Protein AF-A0A6H9KQY9-F1 (afdb_monomer)

Secondary structure (DSSP, 8-state):
--HHHHHHHHHHHHHHHHHHHHHHHHHHHHHHHHHHHHHHHHHHHHHHHHHHHHHHHHHHHHHHHHHHHHHHHHHHHHHHHHHHHHHHTT-------HHHHHHH-TT-S-SS----HHHHHHHHSTTGGGS-HHHHHHHHHHHHIIIIIIIHHHHHHHHHHH-TTTTSGGGHHHHHHHHHHHHHHHHHHHHHHHHHHHHHHHHHHHHTT-

Foldseek 3Di:
DPPPVVVVVVVVVVVVVVVVVVVVVVVVVVVVVVVVVVVVVVVLVVVLVVLVVVVLVLLVVLLVQLVVLLVLLVQLLVLLVVVLVCVVVVNPPDQVAVVVNCVSRVCPLHNDDRDCVSVVVCVPDPSVVVPDPVLVVLSVVLVCLVVVQQVVLSVQLVCLSPPPQNNDSVCVNVSSVSNSVSSVSNSVSSVVSSVSSVVSSVVVVVVVVD

Radius of gyration: 33.19 Å; Cα contacts (8 Å, |Δi|>4): 132; chains: 1; bounding box: 86×34×104 Å

Solvent-accessible surface area (backbone atoms only — not comparable to full-atom values): 11496 Å² total; per-residue (Å²): 144,74,69,74,61,57,61,58,49,51,54,52,50,52,50,50,48,54,51,52,52,53,51,50,52,54,48,52,52,53,50,53,53,50,52,50,51,52,52,49,53,53,54,51,51,52,51,44,54,53,53,50,50,48,38,53,53,49,52,51,54,35,41,54,52,48,63,60,44,37,65,51,41,47,48,30,27,52,44,39,51,54,52,52,53,45,49,73,70,72,44,92,78,68,70,54,42,73,74,54,51,40,72,46,34,76,69,61,94,68,87,75,81,76,80,57,63,54,56,54,50,40,68,74,36,85,57,42,84,72,52,53,68,66,61,51,50,54,52,52,49,55,55,45,48,44,52,69,39,43,50,44,42,52,49,55,43,50,49,49,76,67,33,74,64,39,62,34,70,92,32,27,66,61,38,50,50,51,47,32,51,39,34,52,50,38,36,53,41,38,56,52,49,48,54,49,46,55,51,52,53,51,52,55,54,54,61,76,74,110

Nearest PDB structures (foldseek):
  3zcj-assembly3_C  TM=2.358E-01  e=6.050E-01  Helicobacter pylori 26695
  7n6g-assembly1_3X  TM=3.357E-01  e=4.716E+00  Chlamydomonas reinhardtii

Mean predicted aligned error: 8.56 Å

Structure (mmCIF, N/CA/C/O backbone):
data_AF-A0A6H9KQY9-F1
#
_entry.id   AF-A0A6H9KQY9-F1
#
loop_
_atom_site.group_PDB
_atom_site.id
_atom_site.type_symbol
_atom_site.label_atom_id
_atom_site.label_alt_id
_atom_site.label_comp_id
_atom_site.label_asym_id
_atom_site.label_entity_id
_atom_site.label_seq_id
_atom_site.pdbx_PDB_ins_code
_atom_site.Cartn_x
_atom_site.Cartn_y
_atom_site.Cartn_z
_atom_site.occupancy
_atom_site.B_iso_or_equiv
_atom_site.auth_seq_id
_atom_site.auth_comp_id
_atom_site.auth_asym_id
_atom_site.auth_atom_id
_atom_site.pdbx_PDB_model_num
ATOM 1 N N . MET A 1 1 ? 62.306 2.149 -69.557 1.00 50.84 1 MET A N 1
ATOM 2 C CA . MET A 1 1 ? 62.146 2.587 -68.149 1.00 50.84 1 MET A CA 1
ATOM 3 C C . MET A 1 1 ? 60.664 2.804 -67.780 1.00 50.84 1 MET A C 1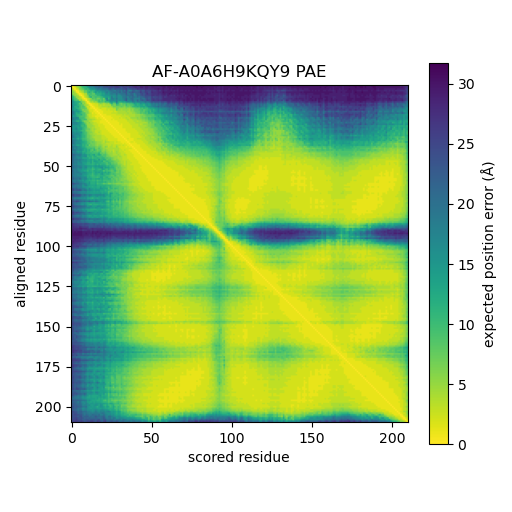
ATOM 5 O O . MET A 1 1 ? 60.364 3.705 -67.013 1.00 50.84 1 MET A O 1
ATOM 9 N N . ALA A 1 2 ? 59.735 1.979 -68.296 1.00 50.81 2 ALA A N 1
ATOM 10 C CA . ALA A 1 2 ? 58.282 2.153 -68.110 1.00 50.81 2 ALA A CA 1
ATOM 11 C C . ALA A 1 2 ? 57.596 1.010 -67.323 1.00 50.81 2 ALA A C 1
ATOM 13 O O . ALA A 1 2 ? 56.444 1.145 -66.934 1.00 50.81 2 ALA A O 1
ATOM 14 N N . ASP A 1 3 ? 58.304 -0.086 -67.025 1.00 53.66 3 ASP A N 1
ATOM 15 C CA . ASP A 1 3 ? 57.670 -1.340 -66.576 1.00 53.66 3 ASP A CA 1
ATOM 16 C C . ASP A 1 3 ? 57.613 -1.522 -65.041 1.00 53.66 3 ASP A C 1
ATOM 18 O O . ASP A 1 3 ? 56.751 -2.205 -64.497 1.00 53.66 3 ASP A O 1
ATOM 22 N N . LYS A 1 4 ? 58.481 -0.836 -64.281 1.00 53.09 4 LYS A N 1
ATOM 23 C CA . LYS A 1 4 ? 58.487 -0.928 -62.803 1.00 53.09 4 LYS A CA 1
ATOM 24 C C . LYS A 1 4 ? 57.343 -0.165 -62.124 1.00 53.09 4 LYS A C 1
ATOM 26 O O . LYS A 1 4 ? 57.014 -0.463 -60.980 1.00 53.09 4 LYS A O 1
ATOM 31 N N . ASN A 1 5 ? 56.727 0.797 -62.812 1.00 54.28 5 ASN A N 1
ATOM 32 C CA . ASN A 1 5 ? 55.653 1.610 -62.237 1.00 54.28 5 ASN A CA 1
ATOM 33 C C . ASN A 1 5 ? 54.288 0.907 -62.304 1.00 54.28 5 ASN A C 1
ATOM 35 O O . ASN A 1 5 ? 53.497 1.061 -61.380 1.00 54.28 5 ASN A O 1
ATOM 39 N N . ALA A 1 6 ? 54.027 0.086 -63.327 1.00 52.97 6 ALA A N 1
ATOM 40 C CA . ALA A 1 6 ? 52.756 -0.628 -63.476 1.00 52.97 6 ALA A CA 1
ATOM 41 C C . ALA A 1 6 ? 52.574 -1.743 -62.425 1.00 52.97 6 ALA A C 1
ATOM 43 O O . ALA A 1 6 ? 51.519 -1.832 -61.798 1.00 52.97 6 ALA A O 1
ATOM 44 N N . ALA A 1 7 ? 53.623 -2.528 -62.148 1.00 54.09 7 ALA A N 1
ATOM 45 C CA . ALA A 1 7 ? 53.592 -3.581 -61.126 1.00 54.09 7 ALA A CA 1
ATOM 46 C C . ALA A 1 7 ? 53.408 -3.031 -59.695 1.00 54.09 7 ALA A C 1
ATOM 48 O O . ALA A 1 7 ? 52.710 -3.629 -58.881 1.00 54.09 7 ALA A O 1
ATOM 49 N N . ASN A 1 8 ? 53.982 -1.859 -59.403 1.00 56.69 8 ASN A N 1
ATOM 50 C CA . ASN A 1 8 ? 53.883 -1.200 -58.095 1.00 56.69 8 ASN A CA 1
ATOM 51 C C . ASN A 1 8 ? 52.538 -0.468 -57.890 1.00 56.69 8 ASN A C 1
ATOM 53 O O . ASN A 1 8 ? 52.131 -0.189 -56.763 1.00 56.69 8 ASN A O 1
ATOM 57 N N . LEU A 1 9 ? 51.844 -0.132 -58.984 1.00 55.72 9 LEU A N 1
ATOM 58 C CA . LEU A 1 9 ? 50.488 0.422 -58.959 1.00 55.72 9 LEU A CA 1
ATOM 59 C C . LEU A 1 9 ? 49.431 -0.672 -58.747 1.00 55.72 9 LEU A C 1
ATOM 61 O O . LEU A 1 9 ? 48.461 -0.434 -58.029 1.00 55.72 9 LEU A O 1
ATOM 65 N N . LEU A 1 10 ? 49.635 -1.867 -59.316 1.00 58.06 10 LEU A N 1
ATOM 66 C CA . LEU A 1 10 ? 48.753 -3.026 -59.123 1.00 58.06 10 LEU A CA 1
ATOM 67 C C . LEU A 1 10 ? 48.727 -3.477 -57.652 1.00 58.06 10 LEU A C 1
ATOM 69 O O . LEU A 1 10 ? 47.655 -3.557 -57.059 1.00 58.06 10 LEU A O 1
ATOM 73 N N . THR A 1 11 ? 49.892 -3.622 -57.012 1.00 69.62 11 THR A N 1
ATOM 74 C CA . THR A 1 11 ? 49.994 -4.031 -55.596 1.00 69.62 11 THR A CA 1
ATOM 75 C C . THR A 1 11 ? 49.394 -3.017 -54.622 1.00 69.62 11 THR A C 1
ATOM 77 O O . THR A 1 11 ? 48.737 -3.402 -53.656 1.00 69.62 11 THR A O 1
ATOM 80 N N . LYS A 1 12 ? 49.563 -1.711 -54.874 1.00 72.62 12 LYS A N 1
ATOM 81 C CA . LYS A 1 12 ? 48.939 -0.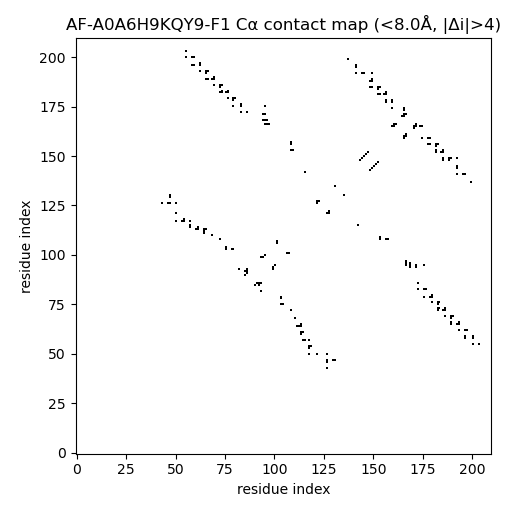655 -54.059 1.00 72.62 12 LYS A CA 1
ATOM 82 C C . LYS A 1 12 ? 47.420 -0.650 -54.181 1.00 72.62 12 LYS A C 1
ATOM 84 O O . LYS A 1 12 ? 46.740 -0.422 -53.183 1.00 72.62 12 LYS A O 1
ATOM 89 N N . ARG A 1 13 ? 46.886 -0.889 -55.382 1.00 78.62 13 ARG A N 1
ATOM 90 C CA . ARG A 1 13 ? 45.437 -0.929 -55.615 1.00 78.62 13 ARG A CA 1
ATOM 91 C C . ARG A 1 13 ? 44.802 -2.149 -54.954 1.00 78.62 13 ARG A C 1
ATOM 93 O O . ARG A 1 13 ? 43.748 -2.008 -54.341 1.00 78.62 13 ARG A O 1
ATOM 100 N N . ASP A 1 14 ? 45.466 -3.300 -55.018 1.00 81.19 14 ASP A N 1
ATOM 101 C CA . ASP A 1 14 ? 44.997 -4.533 -54.381 1.00 81.19 14 ASP A CA 1
ATOM 102 C C . ASP A 1 14 ? 45.085 -4.450 -52.850 1.00 81.19 14 ASP A C 1
ATOM 104 O O . ASP A 1 14 ? 44.134 -4.809 -52.161 1.00 81.19 14 ASP A O 1
ATOM 108 N N . PHE A 1 15 ? 46.158 -3.869 -52.302 1.00 84.88 15 PHE A N 1
ATOM 109 C CA . PHE A 1 15 ? 46.269 -3.607 -50.863 1.00 84.88 15 PHE A CA 1
ATOM 110 C C . PHE A 1 15 ? 45.215 -2.604 -50.362 1.00 84.88 15 PHE A C 1
ATOM 112 O O . PHE A 1 15 ? 44.582 -2.825 -49.327 1.00 84.88 15 PHE A O 1
ATOM 119 N N . LEU A 1 16 ? 44.985 -1.512 -51.104 1.00 87.25 16 LEU A N 1
ATOM 120 C CA . LEU A 1 16 ? 43.947 -0.530 -50.781 1.00 87.25 16 LEU A CA 1
ATOM 121 C C . LEU A 1 16 ? 42.553 -1.167 -50.815 1.00 87.25 16 LEU A C 1
ATOM 123 O O . LEU A 1 16 ? 41.755 -0.934 -49.910 1.00 87.25 16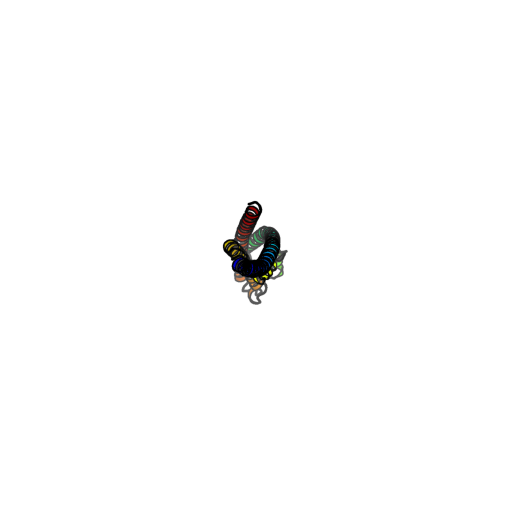 LEU A O 1
ATOM 127 N N . LYS A 1 17 ? 42.281 -2.004 -51.821 1.00 87.25 17 LYS A N 1
ATOM 128 C CA . LYS A 1 17 ? 41.029 -2.755 -51.934 1.00 87.25 17 LYS A CA 1
ATOM 129 C C . LYS A 1 17 ? 40.825 -3.676 -50.728 1.00 87.25 17 LYS A C 1
ATOM 131 O O . LYS A 1 17 ? 39.784 -3.587 -50.088 1.00 87.25 17 LYS A O 1
ATOM 136 N N . LEU A 1 18 ? 41.832 -4.473 -50.366 1.00 86.06 18 LEU A N 1
ATOM 137 C CA . LEU A 1 18 ? 41.779 -5.367 -49.201 1.00 86.06 18 LEU A CA 1
ATOM 138 C C . LEU A 1 18 ? 41.582 -4.605 -47.881 1.00 86.06 18 LEU A C 1
ATOM 140 O O . LEU A 1 18 ? 40.846 -5.056 -47.002 1.00 86.06 18 LEU A O 1
ATOM 144 N N . THR A 1 19 ? 42.200 -3.429 -47.744 1.00 91.19 19 THR A N 1
ATOM 145 C CA . THR A 1 19 ? 42.042 -2.570 -46.560 1.00 91.19 19 THR A CA 1
ATOM 146 C C . THR A 1 19 ? 40.621 -2.014 -46.470 1.00 91.19 19 THR A C 1
ATOM 148 O O . THR A 1 19 ? 40.001 -2.085 -45.412 1.00 91.19 19 THR A O 1
ATOM 151 N N . ILE A 1 20 ? 40.077 -1.506 -47.581 1.00 93.62 20 ILE A N 1
ATOM 152 C CA . ILE A 1 20 ? 38.701 -0.998 -47.644 1.00 93.62 20 ILE A CA 1
ATOM 153 C C . ILE A 1 20 ? 37.698 -2.124 -47.375 1.00 93.62 20 ILE A C 1
ATOM 155 O O . ILE A 1 20 ? 36.777 -1.926 -46.590 1.00 93.62 20 ILE A O 1
ATOM 159 N N . GLU A 1 21 ? 37.887 -3.309 -47.961 1.00 89.38 21 GLU A N 1
ATOM 160 C CA . GLU A 1 21 ? 37.031 -4.478 -47.717 1.00 89.38 21 GLU A CA 1
ATOM 161 C C . GLU A 1 21 ? 37.049 -4.886 -46.239 1.00 89.38 21 GLU A C 1
ATOM 163 O O . GLU A 1 21 ? 35.992 -5.073 -45.639 1.00 89.38 21 GLU A O 1
ATOM 168 N N . SER A 1 22 ? 38.228 -4.929 -45.615 1.00 92.19 22 SER A N 1
ATOM 169 C CA . SER A 1 22 ? 38.365 -5.256 -44.190 1.00 92.19 22 SER A CA 1
ATOM 170 C C . SER A 1 22 ? 37.684 -4.216 -43.293 1.00 92.19 22 SER A C 1
ATOM 172 O O . SER A 1 22 ? 36.956 -4.574 -42.366 1.00 92.19 22 SER A O 1
ATOM 174 N N . VAL A 1 23 ? 37.860 -2.922 -43.588 1.00 94.94 23 VAL A N 1
ATOM 175 C CA . VAL A 1 23 ? 37.196 -1.827 -42.861 1.00 94.94 23 VAL A CA 1
ATOM 176 C C . VAL A 1 23 ? 35.681 -1.885 -43.040 1.00 94.94 23 VAL A C 1
ATOM 178 O O . VAL A 1 23 ? 34.954 -1.716 -42.065 1.00 94.94 23 VAL A O 1
ATOM 181 N N . LEU A 1 24 ? 35.189 -2.167 -44.248 1.00 93.94 24 LEU A N 1
ATOM 182 C CA . LEU A 1 24 ? 33.757 -2.301 -44.521 1.00 93.94 24 LEU A CA 1
ATOM 183 C C . LEU A 1 24 ? 33.137 -3.487 -43.780 1.00 93.94 24 LEU A C 1
ATOM 185 O O . LEU A 1 24 ? 32.016 -3.365 -43.285 1.00 93.94 24 LEU A O 1
ATOM 189 N N . ILE A 1 25 ? 33.855 -4.606 -43.658 1.00 94.44 25 ILE A N 1
ATOM 190 C CA . ILE A 1 25 ? 33.406 -5.756 -42.863 1.00 94.44 25 ILE A CA 1
ATOM 191 C C . ILE A 1 25 ? 33.284 -5.359 -41.389 1.00 94.44 25 ILE A C 1
ATOM 193 O O . ILE A 1 25 ? 32.220 -5.542 -40.796 1.00 94.44 25 ILE A O 1
ATOM 197 N N . VAL A 1 26 ? 34.329 -4.759 -40.806 1.00 95.56 26 VAL A N 1
ATOM 198 C CA . VAL A 1 26 ? 34.303 -4.298 -39.405 1.00 95.56 26 VAL A CA 1
ATOM 199 C C . VAL A 1 26 ? 33.178 -3.284 -39.190 1.00 95.56 26 VAL A C 1
ATOM 201 O O . VAL A 1 26 ? 32.408 -3.412 -38.241 1.00 95.56 26 VAL A O 1
ATOM 204 N N . PHE A 1 27 ? 33.025 -2.321 -40.099 1.00 95.38 27 PHE A N 1
ATOM 205 C CA . PHE A 1 27 ? 31.962 -1.323 -40.042 1.00 95.38 27 PHE A CA 1
ATOM 206 C C . PHE A 1 27 ? 30.570 -1.958 -40.102 1.00 95.38 27 PHE A C 1
ATOM 208 O O . PHE A 1 27 ? 29.701 -1.591 -39.319 1.00 95.38 27 PHE A O 1
ATOM 215 N N . SER A 1 28 ? 30.361 -2.943 -40.977 1.00 94.56 28 SER A N 1
ATOM 216 C CA . SER A 1 28 ? 29.077 -3.642 -41.102 1.00 94.56 28 SER A CA 1
ATOM 217 C C . SER A 1 28 ? 28.710 -4.391 -39.821 1.00 94.56 28 SER A C 1
ATOM 219 O O . SER A 1 28 ? 27.560 -4.340 -39.385 1.00 94.56 28 SER A O 1
ATOM 221 N N . VAL A 1 29 ? 29.687 -5.043 -39.180 1.00 95.62 29 VAL A N 1
ATOM 222 C CA . VAL A 1 29 ? 29.486 -5.722 -37.891 1.00 95.62 29 VAL A CA 1
ATOM 223 C C . VAL A 1 29 ? 29.164 -4.713 -36.786 1.00 95.62 29 VAL A C 1
ATOM 225 O O . VAL A 1 29 ? 28.194 -4.905 -36.054 1.00 95.62 29 VAL A O 1
ATOM 228 N N . LEU A 1 30 ? 29.919 -3.614 -36.686 1.00 94.88 30 LEU A N 1
ATOM 229 C CA . LEU A 1 30 ? 29.657 -2.559 -35.700 1.00 94.88 30 LEU A CA 1
ATOM 230 C C . LEU A 1 30 ? 28.287 -1.902 -35.909 1.00 94.88 30 LEU A C 1
ATOM 232 O O . LEU A 1 30 ? 27.575 -1.655 -34.938 1.00 94.88 30 LEU A O 1
ATOM 236 N N . LEU A 1 31 ? 27.888 -1.670 -37.162 1.00 94.00 31 LEU A N 1
ATOM 237 C CA . LEU A 1 31 ? 26.574 -1.135 -37.509 1.00 94.00 31 LEU A CA 1
ATOM 238 C C . LEU A 1 31 ? 25.456 -2.092 -37.077 1.00 94.00 31 LEU A C 1
ATOM 240 O O . LEU A 1 31 ? 24.474 -1.655 -36.482 1.00 94.00 31 LEU A O 1
ATOM 244 N N . ALA A 1 32 ? 25.611 -3.394 -37.334 1.00 95.12 32 ALA A N 1
ATOM 245 C CA . ALA A 1 32 ? 24.637 -4.403 -36.927 1.00 95.12 32 ALA A CA 1
ATOM 246 C C . ALA A 1 32 ? 24.485 -4.472 -35.397 1.00 95.12 32 ALA A C 1
ATOM 248 O O . ALA A 1 32 ? 23.360 -4.492 -34.895 1.00 95.12 32 ALA A O 1
ATOM 249 N N . LEU A 1 33 ? 25.599 -4.445 -34.656 1.00 92.69 33 LEU A N 1
ATOM 250 C CA . LEU A 1 33 ? 25.586 -4.400 -33.190 1.00 92.69 33 LEU A CA 1
ATOM 251 C C . LEU A 1 33 ? 24.934 -3.112 -32.673 1.00 92.69 33 LEU A C 1
ATOM 253 O O . LEU A 1 33 ? 24.068 -3.176 -31.804 1.00 92.69 33 LEU A O 1
ATOM 257 N N . GLY A 1 34 ? 25.279 -1.959 -33.253 1.00 93.00 34 GLY A N 1
ATOM 258 C CA . GLY A 1 34 ? 24.705 -0.666 -32.879 1.00 93.00 34 GLY A CA 1
ATOM 259 C C . GLY A 1 34 ? 23.197 -0.581 -33.129 1.00 93.00 34 GLY A C 1
ATOM 260 O O . GLY A 1 34 ? 22.454 -0.110 -32.270 1.00 93.00 34 GLY A O 1
ATOM 261 N N . LEU A 1 35 ? 22.714 -1.087 -34.269 1.00 93.69 35 LEU A N 1
ATOM 262 C CA . LEU A 1 35 ? 21.279 -1.156 -34.568 1.00 93.69 35 LEU A CA 1
ATOM 263 C C . LEU A 1 35 ? 20.535 -2.086 -33.605 1.00 93.69 35 LEU A C 1
ATOM 265 O O . LEU A 1 35 ? 19.414 -1.778 -33.191 1.00 93.69 35 LEU A O 1
ATOM 269 N N . ASN A 1 36 ? 21.149 -3.213 -33.240 1.00 92.31 36 ASN A N 1
ATOM 270 C CA . ASN A 1 36 ? 20.561 -4.147 -32.288 1.00 92.31 36 ASN A CA 1
ATOM 271 C C . ASN A 1 36 ? 20.443 -3.520 -30.890 1.00 92.31 36 ASN A C 1
ATOM 273 O O . ASN A 1 36 ? 19.380 -3.586 -30.275 1.00 92.31 36 ASN A O 1
ATOM 277 N N . GLU A 1 37 ? 21.495 -2.838 -30.439 1.00 90.88 37 GLU A N 1
ATOM 278 C CA . GLU A 1 37 ? 21.527 -2.116 -29.167 1.00 90.88 37 GLU A CA 1
ATOM 279 C C . GLU A 1 37 ? 20.490 -0.983 -29.135 1.00 90.88 37 GLU A C 1
ATOM 281 O O . GLU A 1 37 ? 19.729 -0.845 -28.177 1.00 90.88 37 GLU A O 1
ATOM 286 N N . PHE A 1 38 ? 20.378 -0.207 -30.220 1.00 91.81 38 PHE A N 1
ATOM 287 C CA . PHE A 1 38 ? 19.370 0.849 -30.344 1.00 91.81 38 PHE A CA 1
ATOM 288 C C . PHE A 1 38 ? 17.943 0.293 -30.241 1.00 91.81 38 PHE A C 1
ATOM 290 O O . PHE A 1 38 ? 17.113 0.811 -29.488 1.00 91.81 38 PHE A O 1
ATOM 297 N N . ARG A 1 39 ? 17.653 -0.797 -30.963 1.00 91.06 39 ARG A N 1
ATOM 298 C CA . ARG A 1 39 ? 16.343 -1.457 -30.925 1.00 91.06 39 ARG A CA 1
ATOM 299 C C . ARG A 1 39 ? 16.037 -2.040 -29.545 1.00 91.06 39 ARG A C 1
ATOM 301 O O . ARG A 1 39 ? 14.893 -1.931 -29.096 1.00 91.06 39 ARG A O 1
ATOM 308 N N . SER A 1 40 ? 17.025 -2.656 -28.894 1.00 89.44 40 SER A N 1
ATOM 309 C CA . SER A 1 40 ? 16.878 -3.205 -27.542 1.00 89.44 40 SER A CA 1
ATOM 310 C C . SER A 1 40 ? 16.510 -2.102 -26.557 1.00 89.44 40 SER A C 1
ATOM 312 O O . SER A 1 40 ? 15.442 -2.159 -25.947 1.00 89.44 40 SER A O 1
ATOM 314 N N . ASN A 1 41 ? 17.303 -1.028 -26.524 1.00 88.56 41 ASN A N 1
ATOM 315 C CA . ASN A 1 41 ? 17.077 0.102 -25.628 1.00 88.56 41 ASN A CA 1
ATOM 316 C C . ASN A 1 41 ? 15.709 0.760 -25.848 1.00 88.56 41 ASN A C 1
ATOM 318 O O . ASN A 1 41 ? 15.016 1.095 -24.886 1.00 88.56 41 ASN A O 1
ATOM 322 N N . TYR A 1 42 ? 15.266 0.891 -27.102 1.00 89.06 42 TYR A N 1
ATOM 323 C CA . TYR A 1 42 ? 13.928 1.399 -27.406 1.00 89.06 42 TYR A CA 1
ATOM 324 C C . TYR A 1 42 ? 12.815 0.508 -26.833 1.00 89.06 42 TYR A C 1
ATOM 326 O O . TYR A 1 42 ? 11.907 0.999 -26.157 1.00 89.06 42 TYR A O 1
ATOM 334 N N . LYS A 1 43 ? 12.891 -0.810 -27.061 1.00 91.00 43 LYS A N 1
ATOM 335 C CA . LYS A 1 43 ? 11.906 -1.773 -26.548 1.00 91.00 43 LYS A CA 1
ATOM 336 C C . LYS A 1 43 ? 11.865 -1.770 -25.020 1.00 91.00 43 LYS A C 1
ATOM 338 O O . LYS A 1 43 ? 10.787 -1.774 -24.429 1.00 91.00 43 LYS A O 1
ATOM 343 N N . GLU A 1 44 ? 13.025 -1.741 -24.385 1.00 89.81 44 GLU A N 1
ATOM 344 C CA . GLU A 1 44 ? 13.143 -1.771 -22.929 1.00 89.81 44 GLU A CA 1
ATOM 345 C C . GLU A 1 44 ? 12.633 -0.471 -22.290 1.00 89.81 44 GLU A C 1
ATOM 347 O O . GLU A 1 44 ? 11.993 -0.516 -21.241 1.00 89.81 44 GLU A O 1
ATOM 352 N N . ASN A 1 45 ? 12.807 0.680 -22.947 1.00 89.19 45 ASN A N 1
ATOM 353 C CA . ASN A 1 45 ? 12.208 1.944 -22.509 1.00 89.19 45 ASN A CA 1
ATOM 354 C C . ASN A 1 45 ? 10.674 1.912 -22.557 1.00 89.19 45 ASN A C 1
ATOM 356 O O . ASN A 1 45 ? 10.020 2.425 -21.648 1.00 89.19 45 ASN A O 1
ATOM 360 N N . ILE A 1 46 ? 10.084 1.285 -23.580 1.00 91.19 46 ILE A N 1
ATOM 361 C CA . ILE A 1 46 ? 8.629 1.071 -23.637 1.00 91.19 46 ILE A CA 1
ATOM 362 C C . ILE A 1 46 ? 8.178 0.189 -22.470 1.00 91.19 46 ILE A C 1
ATOM 364 O O . ILE A 1 46 ? 7.214 0.529 -21.785 1.00 91.19 46 ILE A O 1
ATOM 368 N N . GLN A 1 47 ? 8.890 -0.908 -22.211 1.00 92.88 47 GLN A N 1
ATOM 369 C CA . GLN A 1 47 ? 8.574 -1.815 -21.106 1.00 92.88 47 GLN A CA 1
ATOM 370 C C . GLN A 1 47 ? 8.685 -1.121 -19.743 1.00 92.88 47 GLN A C 1
ATOM 372 O O . GLN A 1 47 ? 7.793 -1.282 -18.914 1.00 92.88 47 GLN A O 1
ATOM 377 N N . LYS A 1 48 ? 9.714 -0.285 -19.533 1.00 92.69 48 LYS A N 1
ATOM 378 C CA . LYS A 1 48 ? 9.844 0.560 -18.335 1.00 92.69 48 LYS A CA 1
ATOM 379 C C . LYS A 1 48 ? 8.619 1.455 -18.148 1.00 92.69 48 LYS A C 1
ATOM 381 O O . LYS A 1 48 ? 8.035 1.462 -17.068 1.00 92.69 48 LYS A O 1
ATOM 386 N N . LYS A 1 49 ? 8.204 2.180 -19.194 1.00 91.69 49 LYS A N 1
ATOM 387 C CA . LYS A 1 49 ? 7.025 3.063 -19.136 1.00 91.69 49 LYS A CA 1
ATOM 388 C C . LYS A 1 49 ? 5.746 2.292 -18.815 1.00 91.69 49 LYS A C 1
ATOM 390 O O . LYS A 1 49 ? 4.966 2.725 -17.976 1.00 91.69 49 LYS A O 1
ATOM 395 N N . GLN A 1 50 ? 5.547 1.137 -19.445 1.00 93.50 50 GLN A N 1
ATOM 396 C CA . GLN A 1 50 ? 4.390 0.281 -19.178 1.00 93.50 50 GLN A CA 1
ATOM 397 C C . GLN A 1 50 ? 4.381 -0.236 -17.737 1.00 93.50 50 GLN A C 1
ATOM 399 O O . GLN A 1 50 ? 3.336 -0.204 -17.095 1.00 93.50 50 GLN A O 1
ATOM 404 N N . ALA A 1 51 ? 5.530 -0.677 -17.220 1.00 94.44 51 ALA A N 1
ATOM 405 C CA . ALA A 1 51 ? 5.645 -1.151 -15.846 1.00 94.44 51 ALA A CA 1
ATOM 406 C C . ALA A 1 51 ? 5.342 -0.032 -14.838 1.00 94.44 51 ALA A C 1
ATOM 408 O O . ALA A 1 51 ? 4.538 -0.232 -13.933 1.00 94.44 51 ALA A O 1
ATOM 409 N N . LEU A 1 52 ? 5.897 1.168 -15.043 1.00 93.69 52 LEU A N 1
ATOM 410 C CA . LEU A 1 52 ? 5.588 2.334 -14.211 1.00 93.69 52 LEU A CA 1
ATOM 411 C C . LEU A 1 52 ? 4.106 2.718 -14.277 1.00 93.69 52 LEU A C 1
ATOM 413 O O . LEU A 1 52 ? 3.512 3.007 -13.246 1.00 93.69 52 LEU A O 1
ATOM 417 N N . GLN A 1 53 ? 3.474 2.650 -15.451 1.00 94.38 53 GLN A N 1
ATOM 418 C CA . GLN A 1 53 ? 2.037 2.907 -15.560 1.00 94.38 53 GLN A CA 1
ATOM 419 C C . GLN A 1 53 ? 1.205 1.895 -14.760 1.00 94.38 53 GLN A C 1
ATOM 421 O O . GLN A 1 53 ? 0.195 2.263 -14.168 1.00 94.38 53 GLN A O 1
ATOM 426 N N . LYS A 1 54 ? 1.618 0.622 -14.715 1.00 96.38 54 LYS A N 1
ATOM 427 C CA . LYS A 1 54 ? 0.947 -0.392 -13.887 1.00 96.38 54 LYS A CA 1
ATOM 428 C C . LYS A 1 54 ? 1.075 -0.087 -12.397 1.00 96.38 54 LYS A C 1
ATOM 430 O O . LYS A 1 54 ? 0.078 -0.199 -11.697 1.00 96.38 54 LYS A O 1
ATOM 435 N N . ILE A 1 55 ? 2.251 0.357 -11.953 1.00 97.00 55 ILE A N 1
ATOM 436 C CA . ILE A 1 55 ? 2.459 0.827 -10.577 1.00 97.00 55 ILE A CA 1
ATOM 437 C C . ILE A 1 55 ? 1.551 2.018 -10.269 1.00 97.00 55 ILE A C 1
ATOM 439 O O . ILE A 1 55 ? 0.848 1.999 -9.271 1.00 97.00 55 ILE A O 1
ATOM 443 N N . ILE A 1 56 ? 1.509 3.029 -11.140 1.00 96.44 56 ILE A N 1
ATOM 444 C CA . ILE A 1 56 ? 0.663 4.216 -10.943 1.00 96.44 56 ILE A CA 1
ATOM 445 C C . ILE A 1 56 ? -0.810 3.820 -10.789 1.00 96.44 56 ILE A C 1
ATOM 447 O O . ILE A 1 56 ? -1.473 4.295 -9.873 1.00 96.44 56 ILE A O 1
ATOM 451 N N . ASN A 1 57 ? -1.305 2.919 -11.641 1.00 97.12 57 ASN A N 1
ATOM 452 C CA . ASN A 1 57 ? -2.684 2.445 -11.555 1.00 97.12 57 ASN A CA 1
ATOM 453 C C . ASN A 1 57 ? -2.961 1.697 -10.236 1.00 97.12 57 ASN A C 1
ATOM 455 O O . ASN A 1 57 ? -4.031 1.869 -9.658 1.00 97.12 57 ASN A O 1
ATOM 459 N N . GLU A 1 58 ? -2.016 0.883 -9.756 1.00 98.19 58 GLU A N 1
ATOM 460 C CA . GLU A 1 58 ? -2.128 0.200 -8.459 1.00 98.19 58 GLU A CA 1
ATOM 461 C C . GLU A 1 58 ? -2.157 1.205 -7.301 1.00 98.19 58 GLU A C 1
ATOM 463 O O . GLU A 1 58 ? -3.052 1.146 -6.463 1.00 98.19 58 GLU A O 1
ATOM 468 N N . LEU A 1 59 ? -1.255 2.193 -7.297 1.00 98.12 59 LEU A N 1
ATOM 469 C CA . LEU A 1 59 ? -1.231 3.252 -6.283 1.00 98.12 59 LEU A CA 1
ATOM 470 C C . LEU A 1 59 ? -2.534 4.071 -6.272 1.00 98.12 59 LEU A C 1
ATOM 472 O O . LEU A 1 59 ? -3.025 4.415 -5.200 1.00 98.12 59 LEU A O 1
ATOM 476 N N . GLN A 1 60 ? -3.111 4.369 -7.441 1.00 98.25 60 GLN A N 1
ATOM 477 C CA . GLN A 1 60 ? -4.406 5.053 -7.552 1.00 98.25 60 GLN A CA 1
ATOM 478 C C . GLN A 1 60 ? -5.542 4.210 -6.967 1.00 98.25 60 GLN A C 1
ATOM 480 O O . GLN A 1 60 ? -6.307 4.709 -6.146 1.00 98.25 60 GLN A O 1
ATOM 485 N N . SER A 1 61 ? -5.609 2.929 -7.337 1.00 98.38 61 SER A N 1
ATOM 486 C CA . SER A 1 61 ? -6.607 1.998 -6.804 1.00 98.38 61 SER A CA 1
ATOM 487 C C . SER A 1 61 ? -6.488 1.862 -5.283 1.00 98.38 61 SER A C 1
ATOM 489 O O . SER A 1 61 ? -7.486 1.927 -4.569 1.00 98.38 61 SER A O 1
ATOM 491 N N . ASN A 1 62 ? -5.268 1.721 -4.764 1.00 98.56 62 ASN A N 1
ATOM 492 C CA . ASN A 1 62 ? -5.033 1.627 -3.326 1.00 98.56 62 ASN A CA 1
ATOM 493 C C . ASN A 1 62 ? -5.405 2.925 -2.603 1.00 98.56 62 ASN A C 1
ATOM 495 O O . ASN A 1 62 ? -5.991 2.876 -1.524 1.00 98.56 62 ASN A O 1
ATOM 499 N N . LEU A 1 63 ? -5.100 4.088 -3.186 1.00 98.50 63 LEU A N 1
ATOM 500 C CA . LEU A 1 63 ? -5.486 5.382 -2.624 1.00 98.50 63 LEU A CA 1
ATOM 501 C C . LEU A 1 63 ? -7.009 5.515 -2.502 1.00 98.50 63 LEU A C 1
ATOM 503 O O . LEU A 1 63 ? -7.493 5.979 -1.471 1.00 98.50 63 LEU A O 1
ATOM 507 N N . GLU A 1 64 ? -7.763 5.117 -3.527 1.00 98.38 64 GLU A N 1
ATOM 508 C CA . GLU A 1 64 ? -9.231 5.123 -3.484 1.00 98.38 64 GLU A CA 1
ATOM 509 C C . GLU A 1 64 ? -9.754 4.246 -2.344 1.00 98.38 64 GLU A C 1
ATOM 511 O O . GLU A 1 64 ? -10.568 4.700 -1.542 1.00 98.38 64 GLU A O 1
ATOM 516 N N . ILE A 1 65 ? -9.197 3.044 -2.191 1.00 98.31 65 ILE A N 1
ATOM 517 C CA . ILE A 1 65 ? -9.564 2.120 -1.115 1.00 98.31 65 ILE A CA 1
ATOM 518 C C . ILE A 1 65 ? -9.290 2.723 0.268 1.00 98.31 65 ILE A C 1
ATOM 520 O O . ILE A 1 65 ? -10.171 2.726 1.128 1.00 98.31 65 ILE A O 1
ATOM 524 N N . VAL A 1 66 ? -8.096 3.275 0.497 1.00 97.88 66 VAL A N 1
ATOM 525 C CA . VAL A 1 66 ? -7.745 3.846 1.809 1.00 97.88 66 VAL A CA 1
ATOM 526 C C . VAL A 1 66 ? -8.584 5.096 2.110 1.00 97.88 66 VAL A C 1
ATOM 528 O O . VAL A 1 66 ? -8.970 5.314 3.257 1.00 97.88 66 VAL A O 1
ATOM 531 N N . ARG A 1 67 ? -8.950 5.888 1.092 1.00 98.00 67 ARG A N 1
ATOM 532 C CA . ARG A 1 67 ? -9.886 7.019 1.241 1.00 98.00 67 ARG A CA 1
ATOM 533 C C . ARG A 1 67 ? -11.298 6.583 1.628 1.00 98.00 67 ARG A C 1
ATOM 535 O O . ARG A 1 67 ? -11.997 7.349 2.287 1.00 98.00 67 ARG A O 1
ATOM 542 N N . GLU A 1 68 ? -11.726 5.387 1.236 1.00 97.00 68 GLU A N 1
ATOM 543 C CA . GLU A 1 68 ? -12.999 4.813 1.681 1.00 97.00 68 GLU A CA 1
ATOM 544 C C . GLU A 1 68 ? -12.920 4.245 3.106 1.00 97.00 68 GLU A C 1
ATOM 546 O O . GLU A 1 68 ? -13.886 4.367 3.868 1.00 97.00 68 GLU A O 1
ATOM 551 N N . TRP A 1 69 ? -11.783 3.650 3.481 1.00 97.56 69 TRP A N 1
ATOM 552 C CA . TRP A 1 69 ? -11.554 3.097 4.823 1.00 97.56 69 TRP A CA 1
ATOM 553 C C . TRP A 1 69 ? -11.485 4.176 5.895 1.00 97.56 69 TRP A C 1
ATOM 555 O O . TRP A 1 69 ? -12.182 4.086 6.905 1.00 97.56 69 TRP A O 1
ATOM 565 N N . GLU A 1 70 ? -10.694 5.222 5.665 1.00 97.69 70 GLU A N 1
ATOM 566 C CA . GLU A 1 70 ? -10.374 6.232 6.673 1.00 97.69 70 GLU A CA 1
ATOM 567 C C . GLU A 1 70 ? -11.610 6.845 7.376 1.00 97.69 70 GLU A C 1
ATOM 569 O O . GLU A 1 70 ? -11.660 6.846 8.613 1.00 97.69 70 GLU A O 1
ATOM 574 N N . PRO A 1 71 ? -12.655 7.337 6.673 1.00 98.19 71 PRO A N 1
ATOM 575 C CA . PRO A 1 71 ? -13.839 7.882 7.338 1.00 98.19 71 PRO A CA 1
ATOM 576 C C . PRO A 1 71 ? -14.606 6.825 8.141 1.00 98.19 71 PRO A C 1
ATOM 578 O O . PRO A 1 71 ? -15.152 7.130 9.202 1.00 98.19 71 PRO A O 1
ATOM 581 N N . TYR A 1 72 ? -14.630 5.580 7.670 1.00 98.31 72 TYR A N 1
ATOM 582 C CA . TYR A 1 72 ? -15.284 4.486 8.374 1.00 98.31 72 TYR A CA 1
ATOM 583 C C . TYR A 1 72 ? -14.524 4.077 9.634 1.00 98.31 72 TYR A C 1
ATOM 585 O O . TYR A 1 72 ? -15.122 3.954 10.700 1.00 98.31 72 TYR A O 1
ATOM 593 N N . HIS A 1 73 ? -13.207 3.913 9.553 1.00 98.44 73 HIS A N 1
ATOM 594 C CA . HIS A 1 73 ? -12.388 3.577 10.713 1.00 98.44 73 HIS A CA 1
ATOM 595 C C . HIS A 1 73 ? -12.365 4.707 11.744 1.00 98.44 73 HIS A C 1
ATOM 597 O O . HIS A 1 73 ? -12.387 4.426 12.943 1.00 98.44 73 HIS A O 1
ATOM 603 N N . LYS A 1 74 ? -12.467 5.973 11.312 1.00 98.50 74 LYS A N 1
ATOM 604 C CA . LYS A 1 74 ? -12.736 7.119 12.201 1.00 98.50 74 LYS A CA 1
ATOM 605 C C . LYS A 1 74 ? -14.060 6.972 12.953 1.00 98.50 74 LYS A C 1
ATOM 607 O O . LYS A 1 74 ? -14.116 7.248 14.153 1.00 98.50 74 LYS A O 1
ATOM 612 N N . GLU A 1 75 ? -15.122 6.533 12.281 1.00 98.19 75 GLU A N 1
ATOM 613 C CA . GLU A 1 75 ? -16.420 6.274 12.915 1.00 98.19 75 GLU A CA 1
ATOM 614 C C . GLU A 1 75 ? -16.332 5.122 13.925 1.00 98.19 75 GLU A C 1
ATOM 616 O O . GLU A 1 75 ? -16.759 5.272 15.072 1.00 98.19 75 GLU A O 1
ATOM 621 N N . VAL A 1 76 ? -15.712 4.002 13.543 1.00 97.69 76 VAL A N 1
ATOM 622 C CA . VAL A 1 76 ? -15.506 2.848 14.431 1.00 97.69 76 VAL A CA 1
ATOM 623 C C . VAL A 1 76 ? -14.689 3.240 15.662 1.00 97.69 76 VAL A C 1
ATOM 625 O O . VAL A 1 76 ? -15.075 2.919 16.787 1.00 97.69 76 VAL A O 1
ATOM 628 N N . PHE A 1 77 ? -13.603 3.992 15.478 1.00 98.12 77 PHE A N 1
ATOM 629 C CA . PHE A 1 77 ? -12.793 4.515 16.574 1.00 98.12 77 PHE A CA 1
ATOM 630 C C . PHE A 1 77 ? -13.633 5.345 17.551 1.00 98.12 77 PHE A C 1
ATOM 632 O O . PHE A 1 77 ? -13.578 5.127 18.764 1.00 98.12 77 PHE A O 1
ATOM 639 N N . LYS A 1 78 ? -14.478 6.247 17.039 1.00 97.50 78 LYS A N 1
ATOM 640 C CA . LYS A 1 78 ? -15.386 7.050 17.866 1.00 97.50 78 LYS A CA 1
ATOM 641 C C . LYS A 1 78 ? -16.391 6.176 18.626 1.00 97.50 78 LYS A C 1
ATOM 643 O O . LYS A 1 78 ? -16.583 6.376 19.827 1.00 97.50 78 LYS A O 1
ATOM 648 N N . ASN A 1 79 ? -16.985 5.185 17.964 1.00 94.75 79 ASN A N 1
ATOM 649 C CA . ASN A 1 79 ? -17.924 4.246 18.584 1.00 94.75 79 ASN A CA 1
ATOM 650 C C . ASN A 1 79 ? -17.267 3.477 19.744 1.00 94.75 79 ASN A C 1
ATOM 652 O O . ASN A 1 79 ? -17.856 3.353 20.822 1.00 94.75 79 ASN A O 1
ATOM 656 N N . LEU A 1 80 ? -16.029 3.013 19.551 1.00 93.75 80 LEU A N 1
ATOM 657 C CA . LEU A 1 80 ? -15.237 2.327 20.576 1.00 93.75 80 LEU A CA 1
ATOM 658 C C . LEU A 1 80 ? -14.913 3.252 21.759 1.00 93.75 80 LEU A C 1
ATOM 660 O O . LEU A 1 80 ? -15.131 2.873 22.910 1.00 93.75 80 LEU A O 1
ATOM 664 N N . GLN A 1 81 ? -14.496 4.497 21.501 1.00 94.31 81 GLN A N 1
ATOM 665 C CA . GLN A 1 81 ? -14.254 5.488 22.556 1.00 94.31 81 GLN A CA 1
ATOM 666 C C . GLN A 1 81 ? -15.511 5.773 23.390 1.00 94.31 81 GLN A C 1
ATOM 668 O O . GLN A 1 81 ? -15.447 5.889 24.618 1.00 94.31 81 GLN A O 1
ATOM 673 N N . GLU A 1 82 ? -16.672 5.899 22.747 1.00 91.38 82 GLU A N 1
ATOM 674 C CA . GLU A 1 82 ? -17.944 6.104 23.442 1.00 91.38 82 GLU A CA 1
ATOM 675 C C . GLU A 1 82 ? -18.349 4.882 24.277 1.00 91.38 82 GLU A C 1
ATOM 677 O O . GLU A 1 82 ? -18.804 5.038 25.416 1.00 91.38 82 GLU A O 1
ATOM 682 N N . ALA A 1 83 ? -18.153 3.669 23.752 1.00 87.38 83 ALA A N 1
ATOM 683 C CA . ALA A 1 83 ? -18.396 2.426 24.481 1.00 87.38 83 ALA A CA 1
ATOM 684 C C . ALA A 1 83 ? -17.473 2.297 25.706 1.00 87.38 83 ALA A C 1
ATOM 686 O O . ALA A 1 83 ? -17.940 2.019 26.814 1.00 87.38 83 ALA A O 1
ATOM 687 N N . GLN A 1 84 ? -16.184 2.602 25.548 1.00 86.00 84 GLN A N 1
ATOM 688 C CA . GLN A 1 84 ? -15.191 2.569 26.622 1.00 86.00 84 GLN A CA 1
ATOM 689 C C . GLN A 1 84 ? -15.516 3.556 27.758 1.00 86.00 84 GLN A C 1
ATOM 691 O O . GLN A 1 84 ? -15.394 3.218 28.943 1.00 86.00 84 GLN A O 1
ATOM 696 N N . LYS A 1 85 ? -15.986 4.768 27.425 1.00 86.25 85 LYS A N 1
ATOM 697 C CA . LYS A 1 85 ? -16.437 5.760 28.419 1.00 86.25 85 LYS A CA 1
ATOM 698 C C . LYS A 1 85 ? -17.639 5.255 29.217 1.00 86.25 85 LYS A C 1
ATOM 700 O O . LYS A 1 85 ? -17.666 5.406 30.437 1.00 86.25 85 LYS A O 1
ATOM 705 N N . LYS A 1 86 ? -18.617 4.632 28.547 1.00 80.44 86 LYS A N 1
ATOM 706 C CA . LYS A 1 86 ? -19.809 4.059 29.201 1.00 80.44 86 LYS A CA 1
ATOM 707 C C . LYS A 1 86 ? -19.438 2.927 30.161 1.00 80.44 86 LYS A C 1
ATOM 709 O O . LYS A 1 86 ? -19.953 2.912 31.276 1.00 80.44 86 LYS A O 1
ATOM 714 N N . TYR A 1 87 ? -18.511 2.058 29.757 1.00 73.31 87 TYR A N 1
ATOM 715 C CA . TYR A 1 87 ? -17.994 0.968 30.589 1.00 73.31 87 TYR A CA 1
ATOM 716 C C . TYR A 1 87 ? -17.304 1.491 31.860 1.00 73.31 87 TYR A C 1
ATOM 718 O O . TYR A 1 87 ? -17.581 1.037 32.966 1.00 73.31 87 TYR A O 1
ATOM 726 N N . THR A 1 88 ? -16.452 2.512 31.723 1.00 70.62 88 THR A N 1
ATOM 727 C CA . THR A 1 88 ? -15.708 3.102 32.855 1.00 70.62 88 THR A CA 1
ATOM 728 C C . THR A 1 88 ? -16.622 3.795 33.875 1.00 70.62 88 THR A C 1
ATOM 730 O O . THR A 1 88 ? -16.292 3.863 35.055 1.00 70.62 88 THR A O 1
ATOM 733 N N . ALA A 1 89 ? -17.798 4.269 33.457 1.00 70.12 89 ALA A N 1
ATOM 734 C CA . ALA A 1 89 ? -18.768 4.938 34.327 1.00 70.12 89 ALA A CA 1
ATOM 735 C C . ALA A 1 89 ? -19.593 3.981 35.220 1.00 70.12 89 ALA A C 1
ATOM 737 O O . ALA A 1 89 ? -20.619 4.395 35.759 1.00 70.12 89 ALA A O 1
ATOM 738 N N . GLY A 1 90 ? -19.203 2.705 35.344 1.00 56.34 90 GLY A N 1
ATOM 739 C CA . GLY A 1 90 ? -19.909 1.710 36.163 1.00 56.34 90 GLY A CA 1
ATOM 740 C C . GLY A 1 90 ? -21.290 1.329 35.626 1.00 56.34 90 GLY A C 1
ATOM 741 O O . GLY A 1 90 ? -22.076 0.691 36.322 1.00 56.34 90 GLY A O 1
ATOM 742 N N . LYS A 1 91 ? -21.607 1.727 34.388 1.00 55.81 91 LYS A N 1
ATOM 743 C CA . LYS A 1 91 ? -22.796 1.253 33.695 1.00 55.81 91 LYS A CA 1
ATOM 744 C C . LYS A 1 91 ? -22.414 -0.055 33.015 1.00 55.81 91 LYS A C 1
ATOM 746 O O . LYS A 1 91 ? -21.728 -0.053 31.995 1.00 55.81 91 LYS A O 1
ATOM 751 N N . ASP A 1 92 ? -22.860 -1.150 33.610 1.00 50.91 92 ASP A N 1
ATOM 752 C CA . ASP A 1 92 ? -22.603 -2.549 33.246 1.00 50.91 92 ASP A CA 1
ATOM 753 C C . ASP A 1 92 ? -23.287 -2.940 31.909 1.00 50.91 92 ASP A C 1
ATOM 755 O O . ASP A 1 92 ? -24.088 -3.866 31.837 1.00 50.91 92 ASP A O 1
ATOM 759 N N . ILE A 1 93 ? -23.084 -2.151 30.845 1.00 50.25 93 ILE A N 1
ATOM 760 C CA . ILE A 1 93 ? -23.897 -2.213 29.612 1.00 50.25 93 ILE A CA 1
ATOM 761 C C . ILE A 1 93 ? -23.254 -3.103 28.537 1.00 50.25 93 ILE A C 1
ATOM 763 O O . ILE A 1 93 ? -23.924 -3.482 27.585 1.00 50.25 93 ILE A O 1
ATOM 767 N N . PHE A 1 94 ? -21.977 -3.463 28.665 1.00 52.00 94 PHE A N 1
ATOM 768 C CA . PHE A 1 94 ? -21.288 -4.233 27.631 1.00 52.00 94 PHE A CA 1
ATOM 769 C C . PHE A 1 94 ? -20.566 -5.432 28.231 1.00 52.00 94 PHE A C 1
ATOM 771 O O . PHE A 1 94 ? -19.442 -5.320 28.718 1.00 52.00 94 PHE A O 1
ATOM 778 N N . THR A 1 95 ? -21.185 -6.607 28.120 1.00 55.44 95 THR A N 1
ATOM 779 C CA . THR A 1 95 ? -20.382 -7.782 27.800 1.00 55.44 95 THR A CA 1
ATOM 780 C C . THR A 1 95 ? -19.833 -7.522 26.401 1.00 55.44 95 THR A C 1
ATOM 782 O O . THR A 1 95 ? -20.591 -7.170 25.503 1.00 55.44 95 THR A O 1
ATOM 785 N N . VAL A 1 96 ? -18.517 -7.593 26.186 1.00 58.84 96 VAL A N 1
ATOM 786 C CA . VAL A 1 96 ? -17.959 -7.516 24.824 1.00 58.84 96 VAL A CA 1
ATOM 787 C C . VAL A 1 96 ? -18.245 -8.854 24.141 1.0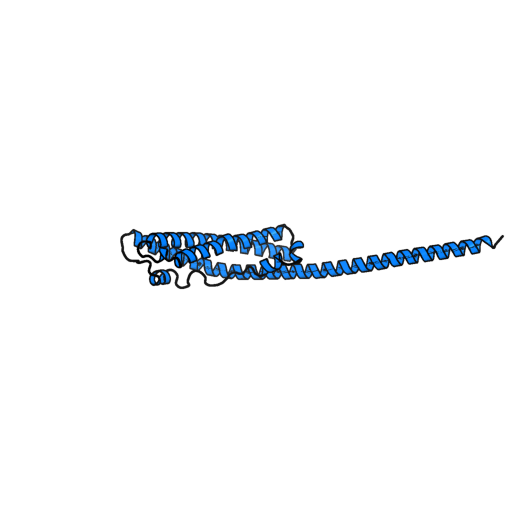0 58.84 96 VAL A C 1
ATOM 789 O O . VAL A 1 96 ? -17.371 -9.653 23.830 1.00 58.84 96 VAL A O 1
ATO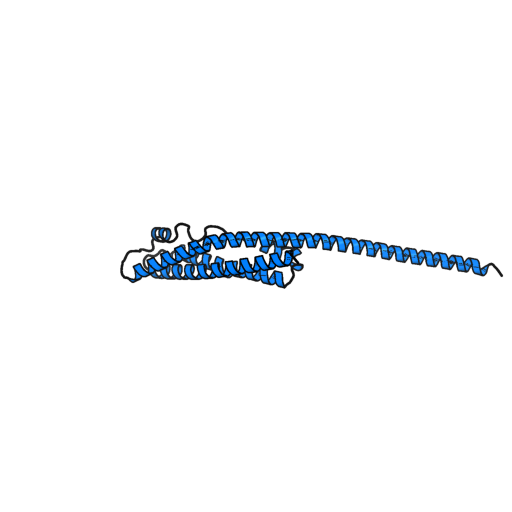M 792 N N . GLU A 1 97 ? -19.529 -9.153 23.976 1.00 63.31 97 GLU A N 1
ATOM 793 C CA . GLU A 1 97 ? -19.985 -10.258 23.168 1.00 63.31 97 GLU A CA 1
ATOM 794 C C . GLU A 1 97 ? -19.817 -9.874 21.704 1.00 63.31 97 GLU A C 1
ATOM 796 O O . GLU A 1 97 ? -19.940 -8.714 21.301 1.00 63.31 97 GLU A O 1
ATOM 801 N N . ARG A 1 98 ? -19.573 -10.875 20.861 1.00 62.91 98 ARG A N 1
ATOM 802 C CA . ARG A 1 98 ? -19.354 -10.685 19.421 1.00 62.91 98 ARG A CA 1
ATOM 803 C C . ARG A 1 98 ? -20.459 -9.858 18.743 1.00 62.91 98 ARG A C 1
ATOM 805 O O . ARG A 1 98 ? -20.184 -9.113 17.807 1.00 62.91 98 ARG A O 1
ATOM 812 N N . LYS A 1 99 ? -21.699 -9.967 19.232 1.00 70.31 99 LYS A N 1
ATOM 813 C CA . LYS A 1 99 ? -22.855 -9.200 18.740 1.00 70.31 99 LYS A CA 1
ATOM 814 C C . LYS A 1 99 ? -22.756 -7.707 19.046 1.00 70.31 99 LYS A C 1
ATOM 816 O O . LYS A 1 99 ? -23.258 -6.904 18.266 1.00 70.31 99 LYS A O 1
ATOM 821 N N . ASP A 1 100 ? -22.123 -7.332 20.149 1.00 78.00 100 ASP A N 1
ATOM 822 C CA . ASP A 1 100 ? -21.945 -5.934 20.523 1.00 78.00 100 ASP A CA 1
ATOM 823 C C . ASP A 1 100 ? -20.779 -5.297 19.774 1.00 78.00 100 ASP A C 1
ATOM 825 O O . ASP A 1 100 ? -20.915 -4.170 19.305 1.00 78.00 100 ASP A O 1
ATOM 829 N N . LEU A 1 101 ? -19.701 -6.047 19.521 1.00 80.69 101 LEU A N 1
ATOM 830 C CA . LEU A 1 101 ? -18.643 -5.604 18.608 1.00 80.69 101 LEU A CA 1
ATOM 831 C C . LEU A 1 101 ? -19.185 -5.352 17.197 1.00 80.69 101 LEU A C 1
ATOM 833 O O . LEU A 1 101 ? -18.887 -4.319 16.607 1.00 80.69 101 LEU A O 1
ATOM 837 N N . GLN A 1 102 ? -20.056 -6.225 16.680 1.00 84.31 102 GLN A N 1
ATOM 838 C CA . GLN A 1 102 ? -20.666 -6.035 15.360 1.00 84.31 102 GLN A CA 1
ATOM 839 C C . GLN A 1 102 ? -21.490 -4.739 15.257 1.00 84.31 102 GLN A C 1
ATOM 841 O O . GLN A 1 102 ? -21.555 -4.149 14.184 1.00 84.31 102 GLN A O 1
ATOM 846 N N . LYS A 1 103 ? -22.088 -4.254 16.354 1.00 88.62 103 LYS A N 1
ATOM 847 C CA . LYS A 1 103 ? -22.789 -2.956 16.360 1.00 88.62 103 LYS A CA 1
ATOM 848 C C . LYS A 1 103 ? -21.824 -1.773 16.262 1.00 88.62 103 LYS A C 1
ATOM 850 O O . LYS A 1 103 ? -22.199 -0.742 15.719 1.00 88.62 103 LYS A O 1
ATOM 855 N N . LEU A 1 104 ? -20.610 -1.913 16.798 1.00 90.75 104 LEU A N 1
ATOM 856 C CA . LEU A 1 104 ? -19.588 -0.861 16.793 1.00 90.75 104 LEU A CA 1
ATOM 857 C C . LEU A 1 104 ? -18.836 -0.790 15.453 1.00 90.75 104 LEU A C 1
ATOM 859 O O . LEU A 1 104 ? -18.415 0.296 15.061 1.00 90.75 104 LEU A O 1
ATOM 863 N N . MET A 1 105 ? -18.702 -1.928 14.758 1.00 93.38 105 MET A N 1
ATOM 864 C CA . MET A 1 105 ? -18.028 -2.071 13.458 1.00 93.38 105 MET A CA 1
ATOM 865 C C . MET A 1 105 ? -18.856 -2.920 12.466 1.00 93.38 105 MET A C 1
ATOM 867 O O . MET A 1 105 ? -18.490 -4.048 12.128 1.00 93.38 105 MET A O 1
ATOM 871 N N . PRO A 1 106 ? -19.999 -2.414 11.973 1.00 93.12 106 PRO A N 1
ATOM 872 C CA . PRO A 1 106 ? -20.959 -3.212 11.199 1.00 93.12 106 PRO A CA 1
ATOM 873 C C . PRO A 1 106 ? -20.422 -3.742 9.865 1.00 93.12 106 PRO A C 1
ATOM 875 O O . PRO A 1 106 ? -20.925 -4.749 9.369 1.00 93.12 106 PRO A O 1
ATOM 878 N N . ARG A 1 107 ? -19.392 -3.105 9.294 1.00 94.50 107 ARG A N 1
ATOM 879 C CA . ARG A 1 107 ? -18.731 -3.532 8.048 1.00 94.50 107 ARG A CA 1
ATOM 880 C C . ARG A 1 107 ? -17.406 -4.265 8.295 1.00 94.50 107 ARG A C 1
ATOM 882 O O . ARG A 1 107 ? -16.602 -4.408 7.379 1.00 94.50 107 ARG A O 1
ATOM 889 N N . GLY A 1 108 ? -17.164 -4.714 9.530 1.00 93.12 108 GLY A N 1
ATOM 890 C CA . GLY A 1 108 ? -15.912 -5.361 9.926 1.00 93.12 108 GLY A CA 1
ATOM 891 C C . GLY A 1 108 ? -14.719 -4.403 9.926 1.00 93.12 108 GLY A C 1
ATOM 892 O O . GLY A 1 108 ? -14.908 -3.190 9.985 1.00 93.12 108 GLY A O 1
ATOM 893 N N . VAL A 1 109 ? -13.507 -4.968 9.881 1.00 94.56 109 VAL A N 1
ATOM 894 C CA . VAL A 1 109 ? -12.225 -4.230 9.846 1.00 94.56 109 VAL A CA 1
ATOM 895 C C . VAL A 1 109 ? -11.751 -3.979 8.414 1.00 94.56 109 VAL A C 1
ATOM 897 O O . VAL A 1 109 ? -11.178 -2.944 8.139 1.00 94.56 109 VAL A O 1
ATOM 900 N N . VAL A 1 110 ? -12.003 -4.902 7.485 1.00 94.62 110 VAL A N 1
ATOM 901 C CA . VAL A 1 110 ? -11.507 -4.816 6.102 1.00 94.62 110 VAL A CA 1
ATOM 902 C C . VAL A 1 110 ? -12.695 -4.831 5.146 1.00 94.62 110 VAL A C 1
ATOM 904 O O . VAL A 1 110 ? -13.479 -5.780 5.171 1.00 94.62 110 VAL A O 1
ATOM 907 N N . GLN A 1 111 ? -12.851 -3.780 4.332 1.00 93.31 111 GLN A N 1
ATOM 908 C CA . GLN A 1 111 ? -13.970 -3.651 3.379 1.00 93.31 111 GLN A CA 1
ATOM 909 C C . GLN A 1 111 ? -13.568 -3.981 1.936 1.00 93.31 111 GLN A C 1
ATOM 911 O O . GLN A 1 111 ? -14.405 -4.441 1.165 1.00 93.31 111 GLN A O 1
ATOM 916 N N . SER A 1 112 ? -12.292 -3.787 1.609 1.00 93.88 112 SER A N 1
ATOM 917 C CA . SER A 1 112 ? -11.673 -4.058 0.305 1.00 93.88 112 SER A CA 1
ATOM 918 C C . SER A 1 112 ? -10.236 -4.533 0.541 1.00 93.88 112 SER A C 1
ATOM 920 O O . SER A 1 112 ? -9.793 -4.546 1.683 1.00 93.88 112 SER A O 1
ATOM 922 N N . LEU A 1 113 ? -9.499 -4.937 -0.493 1.00 92.75 113 LEU A N 1
ATOM 923 C CA . LEU A 1 113 ? -8.081 -5.295 -0.369 1.00 92.75 113 LEU A CA 1
ATOM 924 C C . LEU A 1 113 ? -7.236 -4.303 -1.161 1.00 92.75 113 LEU A C 1
ATOM 926 O O . LEU A 1 113 ? -7.517 -4.077 -2.334 1.00 92.75 113 LEU A O 1
ATOM 930 N N . ILE A 1 114 ? -6.216 -3.742 -0.519 1.00 94.69 114 ILE A N 1
ATOM 931 C CA . ILE A 1 114 ? -5.131 -3.043 -1.213 1.00 94.69 114 ILE A CA 1
ATOM 932 C C . ILE A 1 114 ? -4.149 -4.075 -1.776 1.00 94.69 114 ILE A C 1
ATOM 934 O O . ILE A 1 114 ? -3.988 -5.151 -1.200 1.00 94.69 114 ILE A O 1
ATOM 938 N N . ASP A 1 115 ? -3.537 -3.764 -2.914 1.00 94.81 115 ASP A N 1
ATOM 939 C CA . ASP A 1 115 ? -2.687 -4.693 -3.666 1.00 94.81 115 ASP A CA 1
ATOM 940 C C . ASP A 1 115 ? -1.220 -4.229 -3.661 1.00 94.81 115 ASP A C 1
ATOM 942 O O . ASP A 1 115 ? -0.919 -3.051 -3.459 1.00 94.81 115 ASP A O 1
ATOM 946 N N . ASP A 1 116 ? -0.292 -5.152 -3.876 1.00 97.69 116 ASP A N 1
ATOM 947 C CA . ASP A 1 116 ? 1.120 -4.869 -4.142 1.00 97.69 116 ASP A CA 1
ATOM 948 C C . ASP A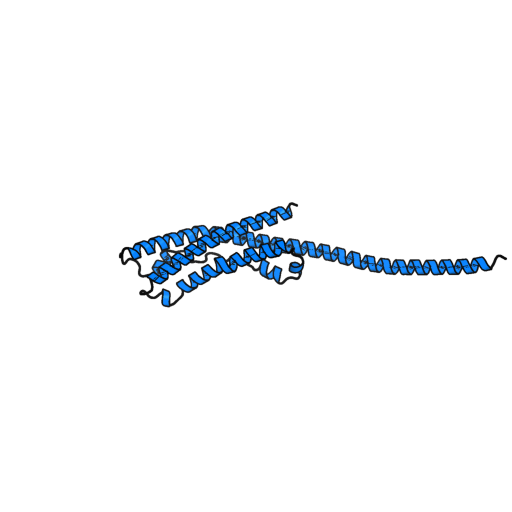 1 116 ? 1.672 -5.676 -5.332 1.00 97.69 116 ASP A C 1
ATOM 950 O O . ASP A 1 116 ? 2.882 -5.701 -5.586 1.00 97.69 116 ASP A O 1
ATOM 954 N N . THR A 1 117 ? 0.795 -6.341 -6.087 1.00 97.62 117 THR A N 1
ATOM 955 C CA . THR A 1 117 ? 1.142 -7.279 -7.154 1.00 97.62 117 THR A CA 1
ATOM 956 C C . THR A 1 117 ? 1.991 -6.630 -8.242 1.00 97.62 117 THR A C 1
ATOM 958 O O . THR A 1 117 ? 2.991 -7.215 -8.670 1.00 97.62 117 THR A O 1
ATOM 961 N N . ALA A 1 118 ? 1.643 -5.427 -8.702 1.00 97.06 118 ALA A N 1
ATOM 962 C CA . ALA A 1 118 ? 2.413 -4.709 -9.711 1.00 97.06 118 ALA A CA 1
ATOM 963 C C . ALA A 1 118 ? 3.817 -4.380 -9.193 1.00 97.06 118 ALA A C 1
ATOM 965 O O . ALA A 1 118 ? 4.795 -4.517 -9.935 1.00 97.06 118 ALA A O 1
ATOM 966 N N . TRP A 1 119 ? 3.941 -4.014 -7.916 1.00 97.62 119 TRP A N 1
ATOM 967 C CA . TRP A 1 119 ? 5.229 -3.776 -7.272 1.00 97.62 119 TRP A CA 1
ATOM 968 C C . TRP A 1 119 ? 6.074 -5.034 -7.121 1.00 97.62 119 TRP A C 1
ATOM 970 O O . TRP A 1 119 ? 7.265 -5.021 -7.452 1.00 97.62 119 TRP A O 1
ATOM 980 N N . GLN A 1 120 ? 5.479 -6.138 -6.675 1.00 97.88 120 GLN A N 1
ATOM 981 C CA . GLN A 1 120 ? 6.172 -7.422 -6.581 1.00 97.88 120 GLN A CA 1
ATOM 982 C C . GLN A 1 120 ? 6.627 -7.905 -7.963 1.00 97.88 120 GLN A C 1
ATOM 984 O O . GLN A 1 120 ? 7.786 -8.297 -8.130 1.00 97.88 120 GLN A O 1
ATOM 989 N N . ALA A 1 121 ? 5.763 -7.797 -8.976 1.00 97.31 121 ALA A N 1
ATOM 990 C CA . ALA A 1 121 ? 6.087 -8.145 -10.355 1.00 97.31 121 ALA A CA 1
ATOM 991 C C . ALA A 1 121 ? 7.210 -7.264 -10.923 1.00 97.31 121 ALA A C 1
ATOM 993 O O . ALA A 1 121 ? 8.128 -7.779 -11.564 1.00 97.31 121 ALA A O 1
ATOM 994 N N . LEU A 1 122 ? 7.181 -5.952 -10.659 1.00 96.25 122 LEU A N 1
ATOM 995 C CA . LEU A 1 122 ? 8.241 -5.036 -11.074 1.00 96.25 122 LEU A CA 1
ATOM 996 C C . LEU A 1 122 ? 9.575 -5.430 -10.437 1.00 96.25 122 LEU A C 1
ATOM 998 O O . LEU A 1 122 ? 10.535 -5.626 -11.180 1.00 96.25 122 LEU A O 1
ATOM 1002 N N . LYS A 1 123 ? 9.634 -5.613 -9.111 1.00 96.31 123 LYS A N 1
ATOM 1003 C CA . LYS A 1 123 ? 10.857 -6.025 -8.393 1.00 96.31 123 LYS A CA 1
ATOM 1004 C C . LYS A 1 123 ? 11.449 -7.334 -8.915 1.00 96.31 123 LYS A C 1
ATOM 1006 O O . LYS A 1 123 ? 12.667 -7.466 -8.974 1.00 96.31 123 LYS A O 1
ATOM 1011 N N . ALA A 1 124 ? 10.600 -8.295 -9.276 1.00 96.12 124 ALA A N 1
ATOM 1012 C CA . ALA A 1 124 ? 11.027 -9.590 -9.804 1.00 96.12 124 ALA A CA 1
ATOM 1013 C C . ALA A 1 124 ? 11.454 -9.539 -11.285 1.00 96.12 124 ALA A C 1
ATOM 1015 O O . ALA A 1 124 ? 12.038 -10.494 -11.797 1.00 96.12 124 ALA A O 1
ATOM 1016 N N . SER A 1 125 ? 11.153 -8.449 -11.993 1.00 94.75 125 SER A N 1
ATOM 1017 C CA . SER A 1 125 ? 11.450 -8.301 -13.418 1.00 94.75 125 SER A CA 1
ATOM 1018 C C . SER A 1 125 ? 12.854 -7.745 -13.680 1.00 94.75 125 SER A C 1
ATOM 1020 O O . SER A 1 125 ? 13.410 -6.985 -12.887 1.00 94.75 125 SER A O 1
ATOM 1022 N N . SER A 1 126 ? 13.395 -8.014 -14.872 1.00 92.75 126 SER A N 1
ATOM 1023 C CA . SER A 1 126 ? 14.636 -7.378 -15.347 1.00 92.75 126 SER A CA 1
ATOM 1024 C C . SER A 1 126 ? 14.505 -5.862 -15.566 1.00 92.75 126 SER A C 1
ATOM 1026 O O . SER A 1 126 ? 15.513 -5.168 -15.693 1.00 92.75 126 SER A O 1
ATOM 1028 N N . ILE A 1 127 ? 13.276 -5.332 -15.587 1.00 93.00 127 ILE A N 1
ATOM 1029 C CA . ILE A 1 127 ? 12.988 -3.903 -15.756 1.00 93.00 127 ILE A CA 1
ATOM 1030 C C . ILE A 1 127 ? 13.387 -3.120 -14.499 1.00 93.00 127 ILE A C 1
ATOM 1032 O O . ILE A 1 127 ? 13.769 -1.956 -14.617 1.00 93.00 127 ILE A O 1
ATOM 1036 N N . PHE A 1 128 ? 13.365 -3.746 -13.314 1.00 93.88 128 PHE A N 1
ATOM 1037 C CA . PHE A 1 128 ? 13.690 -3.080 -12.049 1.00 93.88 128 PHE A CA 1
ATOM 1038 C C . PHE A 1 128 ? 15.071 -2.417 -12.064 1.00 93.88 128 PHE A C 1
ATOM 1040 O O . PHE A 1 128 ? 15.213 -1.284 -11.619 1.00 93.88 128 PHE A O 1
ATOM 1047 N N . ALA A 1 129 ? 16.067 -3.070 -12.674 1.00 92.06 129 ALA A N 1
ATOM 1048 C CA . ALA A 1 129 ? 17.430 -2.547 -12.802 1.00 92.06 129 ALA A CA 1
ATOM 1049 C C . ALA A 1 129 ? 17.527 -1.237 -13.614 1.00 92.06 129 ALA A C 1
ATOM 1051 O O . ALA A 1 129 ? 18.571 -0.591 -13.622 1.00 92.06 129 ALA A O 1
ATOM 1052 N N . ARG A 1 130 ? 16.456 -0.852 -14.320 1.00 89.69 130 ARG A N 1
ATOM 1053 C CA . ARG A 1 130 ? 16.357 0.380 -15.119 1.00 89.69 130 ARG A CA 1
ATOM 1054 C C . ARG A 1 130 ? 15.501 1.455 -14.460 1.00 89.69 130 ARG A C 1
ATOM 1056 O O . ARG A 1 130 ? 15.360 2.551 -15.016 1.00 89.69 130 ARG A O 1
ATOM 1063 N N . ILE A 1 131 ? 14.880 1.146 -13.326 1.00 90.88 131 ILE A N 1
ATOM 1064 C CA . ILE A 1 131 ? 14.243 2.159 -12.497 1.00 90.88 131 ILE A CA 1
ATOM 1065 C C . ILE A 1 131 ? 15.365 2.964 -11.851 1.00 90.88 131 ILE A C 1
ATOM 1067 O O . ILE A 1 131 ? 16.321 2.406 -11.318 1.00 90.88 131 ILE A O 1
ATOM 1071 N N . ASP A 1 132 ? 15.290 4.281 -11.987 1.00 90.81 132 ASP A N 1
ATOM 1072 C CA . ASP A 1 132 ? 16.239 5.165 -11.328 1.00 90.81 132 ASP A CA 1
ATOM 1073 C C . ASP A 1 132 ? 16.109 5.031 -9.808 1.00 90.81 132 ASP A C 1
ATOM 1075 O O . ASP A 1 132 ? 15.058 4.675 -9.270 1.00 90.81 132 ASP A O 1
ATOM 1079 N N . PHE A 1 133 ? 17.218 5.289 -9.124 1.00 91.25 133 PHE A N 1
ATOM 1080 C CA . PHE A 1 133 ? 17.329 5.053 -7.693 1.00 91.25 133 PHE A CA 1
ATOM 1081 C C . PHE A 1 133 ? 16.269 5.814 -6.886 1.00 91.25 133 PHE A C 1
ATOM 1083 O O . PHE A 1 133 ? 15.656 5.229 -5.996 1.00 91.25 133 PHE A O 1
ATOM 1090 N N . GLU A 1 134 ? 16.005 7.075 -7.233 1.00 91.56 134 GLU A N 1
ATOM 1091 C CA . GLU A 1 134 ? 15.018 7.905 -6.535 1.00 91.56 134 GLU A CA 1
ATOM 1092 C C . GLU A 1 134 ? 13.607 7.325 -6.659 1.00 91.56 134 GLU A C 1
ATOM 1094 O O . GLU A 1 134 ? 12.936 7.115 -5.648 1.00 91.56 134 GLU A O 1
ATOM 1099 N N . ASN A 1 135 ? 13.180 6.946 -7.868 1.00 92.00 135 ASN A N 1
ATOM 1100 C CA . ASN A 1 135 ? 11.893 6.280 -8.058 1.00 92.00 135 ASN A CA 1
ATOM 1101 C C . ASN A 1 135 ? 11.820 4.940 -7.316 1.00 92.00 135 ASN A C 1
ATOM 1103 O O . ASN A 1 135 ? 10.794 4.630 -6.710 1.00 92.00 135 ASN A O 1
ATOM 1107 N N . ALA A 1 136 ? 12.900 4.153 -7.307 1.00 94.25 136 ALA A N 1
ATOM 1108 C CA . ALA A 1 136 ? 12.941 2.897 -6.561 1.00 94.25 136 ALA A CA 1
ATOM 1109 C C . ALA A 1 136 ? 12.775 3.119 -5.047 1.00 94.25 136 ALA A C 1
ATOM 1111 O O . ALA A 1 136 ? 12.034 2.378 -4.399 1.00 94.25 136 ALA A O 1
ATOM 1112 N N . VAL A 1 137 ? 13.422 4.146 -4.487 1.00 94.88 137 VAL A N 1
ATOM 1113 C CA . VAL A 1 137 ? 13.309 4.519 -3.068 1.00 94.88 137 VAL A CA 1
ATOM 1114 C C . VAL A 1 137 ? 11.908 5.028 -2.739 1.00 94.88 137 VAL A C 1
ATOM 1116 O O . VAL A 1 137 ? 11.330 4.595 -1.739 1.00 94.88 137 VAL A O 1
ATOM 1119 N N . THR A 1 138 ? 11.339 5.900 -3.573 1.00 94.44 138 THR A N 1
ATOM 1120 C CA . THR A 1 138 ? 9.977 6.423 -3.395 1.00 94.44 138 THR A CA 1
ATOM 1121 C C . THR A 1 138 ? 8.948 5.295 -3.388 1.00 94.44 138 THR A C 1
ATOM 1123 O O . THR A 1 138 ? 8.145 5.205 -2.457 1.00 94.44 138 THR A O 1
ATOM 1126 N N . LEU A 1 139 ? 9.024 4.376 -4.358 1.00 95.81 139 LEU A N 1
ATOM 1127 C CA . LEU A 1 139 ? 8.150 3.204 -4.410 1.00 95.81 139 LEU A CA 1
ATOM 1128 C C . LEU A 1 139 ? 8.366 2.285 -3.201 1.00 95.81 139 LEU A C 1
ATOM 1130 O O . LEU A 1 139 ? 7.417 1.931 -2.505 1.00 95.81 139 LEU A O 1
ATOM 1134 N N . ALA A 1 140 ? 9.613 1.952 -2.867 1.00 96.31 140 ALA A N 1
ATOM 1135 C CA . ALA A 1 140 ? 9.895 1.121 -1.700 1.00 96.31 140 ALA A CA 1
ATOM 1136 C C . ALA A 1 140 ? 9.340 1.731 -0.403 1.00 96.31 140 ALA A C 1
ATOM 1138 O O . ALA A 1 140 ? 8.852 1.000 0.460 1.00 96.31 140 ALA A O 1
ATOM 1139 N N . LYS A 1 141 ? 9.380 3.061 -0.263 1.00 95.56 141 LYS A N 1
ATOM 1140 C CA . LYS A 1 141 ? 8.843 3.764 0.903 1.00 95.56 141 LYS A CA 1
ATOM 1141 C C . LYS A 1 141 ? 7.324 3.638 1.000 1.00 95.56 141 LYS A C 1
ATOM 1143 O O . LYS A 1 141 ? 6.849 3.298 2.081 1.00 95.56 141 LYS A O 1
ATOM 1148 N N . ILE A 1 142 ? 6.574 3.882 -0.079 1.00 96.75 142 ILE A N 1
ATOM 1149 C CA . ILE A 1 142 ? 5.103 3.817 -0.028 1.00 96.75 142 ILE A CA 1
ATOM 1150 C C . ILE A 1 142 ? 4.612 2.396 0.280 1.00 96.75 142 ILE A C 1
ATOM 1152 O O . ILE A 1 142 ? 3.843 2.215 1.221 1.00 96.75 142 ILE A O 1
ATOM 1156 N N . TYR A 1 143 ? 5.154 1.373 -0.390 1.00 97.94 143 TYR A N 1
ATOM 1157 C CA . TYR A 1 143 ? 4.775 -0.019 -0.117 1.00 97.94 143 TYR A CA 1
ATOM 1158 C C . TYR A 1 143 ? 5.218 -0.488 1.274 1.00 97.94 143 TYR A C 1
ATOM 1160 O O . TYR A 1 143 ? 4.554 -1.311 1.899 1.00 97.94 143 TYR A O 1
ATOM 1168 N N . LYS A 1 144 ? 6.315 0.058 1.815 1.00 96.31 144 LYS A N 1
ATOM 1169 C CA . LYS A 1 144 ? 6.708 -0.208 3.203 1.00 96.31 144 LYS A CA 1
ATOM 1170 C C . LYS A 1 144 ? 5.726 0.405 4.204 1.00 96.31 144 LYS A C 1
ATOM 1172 O O . LYS A 1 144 ? 5.423 -0.241 5.203 1.00 96.31 144 LYS A O 1
ATOM 1177 N N . LEU A 1 145 ? 5.256 1.631 3.961 1.00 95.44 145 LEU A N 1
ATOM 1178 C CA . LEU A 1 145 ? 4.245 2.282 4.804 1.00 95.44 145 LEU A CA 1
ATOM 1179 C C . LEU A 1 145 ? 2.916 1.525 4.770 1.00 95.44 145 LEU A C 1
ATOM 1181 O O . LEU A 1 145 ? 2.297 1.353 5.817 1.00 95.44 145 LEU A O 1
ATOM 1185 N N . GLN A 1 146 ? 2.526 1.026 3.597 1.00 97.75 146 GLN A N 1
ATOM 1186 C CA . GLN A 1 146 ? 1.368 0.155 3.431 1.00 97.75 146 GLN A CA 1
ATOM 1187 C C . GLN A 1 146 ? 1.495 -1.118 4.287 1.00 97.75 146 GLN A C 1
ATOM 1189 O O . GLN A 1 146 ? 0.678 -1.343 5.179 1.00 97.75 146 GLN A O 1
ATOM 1194 N N . ALA A 1 147 ? 2.551 -1.906 4.066 1.00 97.19 147 ALA A N 1
ATOM 1195 C CA . ALA A 1 147 ? 2.700 -3.224 4.681 1.00 97.19 147 ALA A CA 1
ATOM 1196 C C . ALA A 1 147 ? 2.980 -3.168 6.194 1.00 97.19 147 ALA A C 1
ATOM 1198 O O . ALA A 1 147 ? 2.375 -3.886 6.986 1.00 97.19 147 ALA A O 1
ATOM 1199 N N . ILE A 1 148 ? 3.921 -2.319 6.623 1.00 93.56 148 ILE A N 1
ATOM 1200 C CA . ILE A 1 148 ? 4.359 -2.269 8.031 1.00 93.56 148 ILE A CA 1
ATOM 1201 C C . ILE A 1 148 ? 3.469 -1.345 8.868 1.00 93.56 148 ILE A C 1
ATOM 1203 O O . ILE A 1 148 ? 3.384 -1.525 10.080 1.00 93.56 148 ILE A O 1
ATOM 1207 N N . GLY A 1 149 ? 2.819 -0.365 8.241 1.00 94.25 149 GLY A N 1
ATOM 1208 C CA . GLY A 1 149 ? 1.832 0.485 8.896 1.00 94.25 149 GLY A CA 1
ATOM 1209 C C . GLY A 1 149 ? 0.459 -0.168 8.853 1.00 94.25 149 GLY A C 1
ATOM 1210 O O . GLY A 1 149 ? 0.126 -0.998 9.699 1.00 94.25 149 GLY A O 1
ATOM 1211 N N . VAL A 1 150 ? -0.325 0.215 7.846 1.00 96.75 150 VAL A N 1
ATOM 1212 C CA . VAL A 1 150 ? -1.766 -0.057 7.776 1.00 96.75 150 VAL A CA 1
ATOM 1213 C C . VAL A 1 150 ? -2.077 -1.555 7.856 1.00 96.75 150 VAL A C 1
ATOM 1215 O O . VAL A 1 150 ? -2.858 -1.968 8.712 1.00 96.75 150 VAL A O 1
ATOM 1218 N N . GLU A 1 151 ? -1.441 -2.390 7.030 1.00 97.38 151 GLU A N 1
ATOM 1219 C CA . GLU A 1 151 ? -1.737 -3.832 6.992 1.00 97.38 151 GLU A CA 1
ATOM 1220 C C . GLU A 1 151 ? -1.354 -4.547 8.295 1.00 97.38 151 GLU A C 1
ATOM 1222 O O . GLU A 1 151 ? -2.112 -5.371 8.808 1.00 97.38 151 GLU A O 1
ATOM 1227 N N . SER A 1 152 ? -0.202 -4.205 8.877 1.00 97.38 152 SER A N 1
ATOM 1228 C CA . SER A 1 152 ? 0.243 -4.750 10.166 1.00 97.38 152 SER A CA 1
ATOM 1229 C C . SER A 1 152 ? -0.723 -4.398 11.305 1.00 97.38 152 SER A C 1
ATOM 1231 O O . SER A 1 152 ? -1.060 -5.247 12.139 1.00 97.38 152 SER A O 1
ATOM 1233 N N . THR A 1 153 ? -1.223 -3.160 11.321 1.00 98.00 153 THR A N 1
ATOM 1234 C CA . THR A 1 153 ? -2.201 -2.703 12.316 1.00 98.00 153 THR A CA 1
ATOM 1235 C C . THR A 1 153 ? -3.544 -3.405 12.136 1.00 98.00 153 THR A C 1
ATOM 1237 O O . THR A 1 153 ? -4.120 -3.872 13.119 1.00 98.00 153 THR A O 1
ATOM 1240 N N . ILE A 1 154 ? -4.013 -3.563 10.894 1.00 97.75 154 ILE A N 1
ATOM 1241 C CA . ILE A 1 154 ? -5.213 -4.350 10.574 1.00 97.75 154 ILE A CA 1
ATOM 1242 C C . ILE A 1 154 ? -5.070 -5.781 11.099 1.00 97.75 154 ILE A C 1
ATOM 1244 O O . ILE A 1 154 ? -5.961 -6.260 11.801 1.00 97.75 154 ILE A O 1
ATOM 1248 N N . ASN A 1 155 ? -3.944 -6.446 10.829 1.00 97.19 155 ASN A N 1
ATOM 1249 C CA . ASN A 1 155 ? -3.696 -7.806 11.311 1.00 97.19 155 ASN A CA 1
ATOM 1250 C C . ASN A 1 155 ? -3.695 -7.874 12.843 1.00 97.19 155 ASN A C 1
ATOM 1252 O O . ASN A 1 155 ? -4.354 -8.735 13.415 1.00 97.19 155 ASN A O 1
ATOM 1256 N N . SER A 1 156 ? -3.064 -6.908 13.514 1.00 97.25 156 SER A N 1
ATOM 1257 C CA . SER A 1 156 ? -3.071 -6.825 14.982 1.00 97.25 156 SER A CA 1
ATOM 1258 C C . SER A 1 156 ? -4.488 -6.662 15.552 1.00 97.25 156 SER A C 1
ATOM 1260 O O . SER A 1 156 ? -4.834 -7.276 16.561 1.00 97.25 156 SER A O 1
ATOM 1262 N N . ILE A 1 157 ? -5.343 -5.864 14.901 1.00 97.00 157 ILE A N 1
ATOM 1263 C CA . ILE A 1 157 ? -6.754 -5.715 15.288 1.00 97.00 157 ILE A CA 1
ATOM 1264 C C . ILE A 1 157 ? -7.509 -7.034 15.077 1.00 97.00 157 ILE A C 1
ATOM 1266 O O . ILE A 1 157 ? -8.273 -7.452 15.949 1.00 97.00 157 ILE A O 1
ATOM 1270 N N . LEU A 1 158 ? -7.305 -7.700 13.939 1.00 95.62 158 LEU A N 1
ATOM 1271 C CA . LEU A 1 158 ? -7.933 -8.987 13.632 1.00 95.62 158 LEU A CA 1
ATOM 1272 C C . LEU A 1 158 ? -7.506 -10.082 14.619 1.00 95.62 158 LEU A C 1
ATOM 1274 O O . LEU A 1 158 ? -8.351 -10.867 15.057 1.00 95.62 158 LEU A O 1
ATOM 1278 N N . ASP A 1 159 ? -6.241 -10.097 15.030 1.00 95.81 159 ASP A N 1
ATOM 1279 C CA . ASP A 1 159 ? -5.728 -11.009 16.050 1.00 95.81 159 ASP A CA 1
ATOM 1280 C C . ASP A 1 159 ? -6.449 -10.793 17.381 1.00 95.81 159 ASP A C 1
ATOM 1282 O O . ASP A 1 159 ? -6.939 -11.750 17.980 1.00 95.81 159 ASP A O 1
ATOM 1286 N N . VAL A 1 160 ? -6.618 -9.539 17.815 1.00 93.50 160 VAL A N 1
ATOM 1287 C CA . VAL A 1 160 ? -7.399 -9.217 19.021 1.00 93.50 160 VAL A CA 1
ATOM 1288 C C . VAL A 1 160 ? -8.848 -9.683 18.869 1.00 93.50 160 VAL A C 1
ATOM 1290 O O . VAL A 1 160 ? -9.370 -10.355 19.752 1.00 93.50 160 VAL A O 1
ATOM 1293 N N . LEU A 1 161 ? -9.505 -9.396 17.743 1.00 90.19 161 LEU A N 1
ATOM 1294 C CA . LEU A 1 161 ? -10.909 -9.771 17.523 1.00 90.19 161 LEU A CA 1
ATOM 1295 C C . LEU A 1 161 ? -11.151 -11.283 17.484 1.00 90.19 161 LEU A C 1
ATOM 1297 O O . LEU A 1 161 ? -12.258 -11.737 17.785 1.00 90.19 161 LEU A O 1
ATOM 1301 N N . THR A 1 162 ? -10.150 -12.057 17.071 1.00 89.56 162 THR A N 1
ATOM 1302 C CA . THR A 1 162 ? -10.271 -13.507 16.880 1.00 89.56 162 THR A CA 1
ATOM 1303 C C . THR A 1 162 ? -9.627 -14.319 18.000 1.00 89.56 162 THR A C 1
ATOM 1305 O O . THR A 1 162 ? -9.868 -15.529 18.088 1.00 89.56 162 THR A O 1
ATOM 1308 N N . SER A 1 163 ? -8.855 -13.688 18.891 1.00 91.06 163 SER A N 1
ATOM 1309 C CA . SER A 1 163 ? -8.203 -14.394 19.988 1.00 91.06 163 SER A CA 1
ATOM 1310 C C . SER A 1 163 ? -9.227 -14.944 20.983 1.00 91.06 163 SER A C 1
ATOM 1312 O O . SER A 1 163 ? -10.191 -14.284 21.373 1.00 91.06 163 SER A O 1
ATOM 1314 N N . ARG A 1 164 ? -8.993 -16.174 21.457 1.00 87.12 164 ARG A N 1
ATOM 1315 C CA . ARG A 1 164 ? -9.842 -16.784 22.494 1.00 87.12 16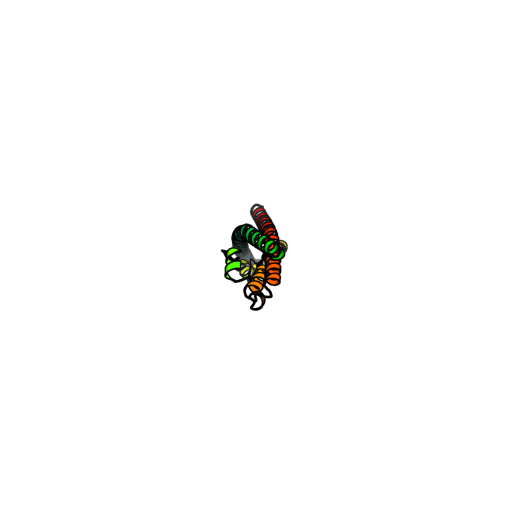4 ARG A CA 1
ATOM 1316 C C . ARG A 1 164 ? -9.855 -15.959 23.778 1.00 87.12 164 ARG A C 1
ATOM 1318 O O . ARG A 1 164 ? -10.870 -15.940 24.461 1.00 87.12 164 ARG A O 1
ATOM 1325 N N . GLU A 1 165 ? -8.740 -15.307 24.098 1.00 87.31 165 GLU A N 1
ATOM 1326 C CA . GLU A 1 165 ? -8.590 -14.512 25.315 1.00 87.31 165 GLU A CA 1
ATOM 1327 C C . GLU A 1 165 ? -9.457 -13.254 25.272 1.00 87.31 165 GLU A C 1
ATOM 1329 O O . GLU A 1 165 ? -10.131 -12.944 26.250 1.00 87.31 165 GLU A O 1
ATOM 1334 N N . SER A 1 166 ? -9.522 -12.585 24.121 1.00 85.75 166 SER A N 1
ATOM 1335 C CA . SER A 1 166 ? -10.326 -11.376 23.933 1.00 85.75 166 SER A CA 1
ATOM 1336 C C . SER A 1 166 ? -11.835 -11.621 23.922 1.00 85.75 166 SER A C 1
ATOM 1338 O O . SER A 1 166 ? -12.615 -10.695 24.127 1.00 85.75 166 SER A O 1
ATOM 1340 N N . LEU A 1 167 ? -12.264 -12.868 23.709 1.00 80.88 167 LEU A N 1
ATOM 1341 C CA . LEU A 1 167 ? -13.676 -13.261 23.758 1.00 80.88 167 LEU A CA 1
ATOM 1342 C C . LEU A 1 167 ? -14.162 -13.594 25.175 1.00 80.88 167 LEU A C 1
ATOM 1344 O O . LEU A 1 167 ? -15.357 -13.817 25.378 1.00 80.88 167 LEU A O 1
ATOM 1348 N N . LYS A 1 168 ? -13.256 -13.662 26.153 1.00 84.25 168 LYS A N 1
ATOM 1349 C CA . LYS A 1 168 ? -13.609 -13.911 27.549 1.00 84.25 168 LYS A CA 1
ATOM 1350 C C . LYS A 1 168 ? -14.190 -12.651 28.183 1.00 84.25 168 LYS A C 1
ATOM 1352 O O . LYS A 1 168 ? -13.626 -11.564 28.059 1.00 84.25 168 LYS A O 1
ATOM 1357 N N . LYS A 1 169 ? -15.299 -12.802 28.913 1.00 81.75 169 LYS A N 1
ATOM 1358 C CA . LYS A 1 169 ? -16.011 -11.678 29.539 1.00 81.75 169 LYS A CA 1
ATOM 1359 C C . LYS A 1 169 ? -15.100 -10.902 30.493 1.00 81.75 169 LYS A C 1
ATOM 1361 O O . LYS A 1 169 ? -15.133 -9.675 30.485 1.00 81.75 169 LYS A O 1
ATOM 1366 N N . GLU A 1 170 ? -14.272 -11.603 31.257 1.00 84.12 170 GLU A N 1
ATOM 1367 C CA . GLU A 1 170 ? -13.302 -11.042 32.197 1.00 84.12 170 GLU A CA 1
ATOM 1368 C C . GLU A 1 170 ? -12.256 -10.126 31.539 1.00 84.12 170 GLU A C 1
ATOM 1370 O O . GLU A 1 170 ? -11.797 -9.200 32.198 1.00 84.12 170 GLU A O 1
ATOM 1375 N N . ASN A 1 171 ? -11.965 -10.306 30.244 1.00 87.50 171 ASN A N 1
ATOM 1376 C CA . ASN A 1 171 ? -11.002 -9.498 29.482 1.00 87.50 171 ASN A CA 1
ATOM 1377 C C . ASN A 1 171 ? -11.670 -8.456 28.573 1.00 87.50 171 ASN A C 1
ATOM 1379 O O . ASN A 1 171 ? -11.032 -7.885 27.680 1.00 87.50 171 ASN A O 1
ATOM 1383 N N . SER A 1 172 ? -12.976 -8.225 28.739 1.00 83.19 172 SER A N 1
ATOM 1384 C CA . SER A 1 172 ? -13.746 -7.302 27.893 1.00 83.19 172 SER A CA 1
ATOM 1385 C C . SER A 1 172 ? -13.149 -5.893 27.897 1.00 83.19 172 SER A C 1
ATOM 1387 O O . SER A 1 172 ? -13.119 -5.214 26.869 1.00 83.19 172 SER A O 1
ATOM 1389 N N . ARG A 1 173 ? -12.642 -5.449 29.052 1.00 85.25 173 ARG A N 1
ATOM 1390 C CA . ARG A 1 173 ? -12.061 -4.116 29.222 1.00 85.25 173 ARG A CA 1
ATOM 1391 C C . ARG A 1 173 ? -10.743 -3.983 28.466 1.00 85.25 173 ARG A C 1
ATOM 1393 O O . ARG A 1 173 ? -10.559 -3.019 27.728 1.00 85.25 173 ARG A O 1
ATOM 1400 N N . GLU A 1 174 ? -9.846 -4.939 28.649 1.00 89.06 174 GLU A N 1
ATOM 1401 C CA . GLU A 1 174 ? -8.536 -5.005 28.005 1.00 89.06 174 GLU A CA 1
ATOM 1402 C C . GLU A 1 174 ? -8.712 -5.091 26.489 1.00 89.06 174 GLU A C 1
ATOM 1404 O O . GLU A 1 174 ? -8.086 -4.337 25.749 1.00 89.06 174 GLU A O 1
ATOM 1409 N N . THR A 1 175 ? -9.654 -5.916 26.031 1.00 90.00 175 THR A N 1
ATOM 1410 C CA . THR A 1 175 ? -10.022 -6.028 24.615 1.00 90.00 175 THR A CA 1
ATOM 1411 C C . THR A 1 175 ? -10.515 -4.697 24.057 1.00 90.00 175 THR A C 1
ATOM 1413 O O . THR A 1 175 ? -10.042 -4.259 23.012 1.00 90.00 175 THR A O 1
ATOM 1416 N N . MET A 1 176 ? -11.410 -4.000 24.765 1.00 88.88 176 MET A N 1
ATOM 1417 C CA . MET A 1 176 ? -11.899 -2.685 24.339 1.00 88.88 176 MET A CA 1
ATOM 1418 C C . MET A 1 176 ? -10.768 -1.649 24.254 1.00 88.88 176 MET A C 1
ATOM 1420 O O . MET A 1 176 ? -10.735 -0.859 23.311 1.00 88.88 176 MET A O 1
ATOM 1424 N N . ILE A 1 177 ? -9.826 -1.660 25.205 1.00 91.62 177 ILE A N 1
ATOM 1425 C CA . ILE A 1 177 ? -8.642 -0.788 25.181 1.00 91.62 177 ILE A CA 1
ATOM 1426 C C . ILE A 1 177 ? -7.785 -1.087 23.947 1.00 91.62 177 ILE A C 1
ATOM 1428 O O . ILE A 1 177 ? -7.438 -0.160 23.220 1.00 91.62 177 ILE A O 1
ATOM 1432 N N . LEU A 1 178 ? -7.473 -2.360 23.692 1.00 94.56 178 LEU A N 1
ATOM 1433 C CA . LEU A 1 178 ? -6.647 -2.771 22.556 1.00 94.56 178 LEU A CA 1
ATOM 1434 C C . LEU A 1 178 ? -7.290 -2.396 21.219 1.00 94.56 178 LEU A C 1
ATOM 1436 O O . LEU A 1 178 ? -6.616 -1.830 20.364 1.00 94.56 178 LEU A O 1
ATOM 1440 N N . LEU A 1 179 ? -8.595 -2.634 21.059 1.00 94.50 179 LEU A N 1
ATOM 1441 C CA . LEU A 1 179 ? -9.325 -2.252 19.849 1.00 94.50 179 LEU A CA 1
ATOM 1442 C C . LEU A 1 179 ? -9.361 -0.735 19.667 1.00 94.50 179 LEU A C 1
ATOM 1444 O O . LEU A 1 179 ? -9.088 -0.247 18.576 1.00 94.50 179 LEU A O 1
ATOM 1448 N N . THR A 1 180 ? -9.656 0.020 20.728 1.00 95.44 180 THR A N 1
ATOM 1449 C CA . THR A 1 180 ? -9.696 1.489 20.654 1.00 95.44 180 THR A CA 1
ATOM 1450 C C . THR A 1 180 ? -8.332 2.048 20.250 1.00 95.44 180 THR A C 1
ATOM 1452 O O . THR A 1 180 ? -8.257 2.870 19.341 1.00 95.44 180 THR A O 1
ATOM 1455 N N . SER A 1 181 ? -7.250 1.573 20.873 1.00 97.12 181 SER A N 1
ATOM 1456 C CA . SER A 1 181 ? -5.885 1.97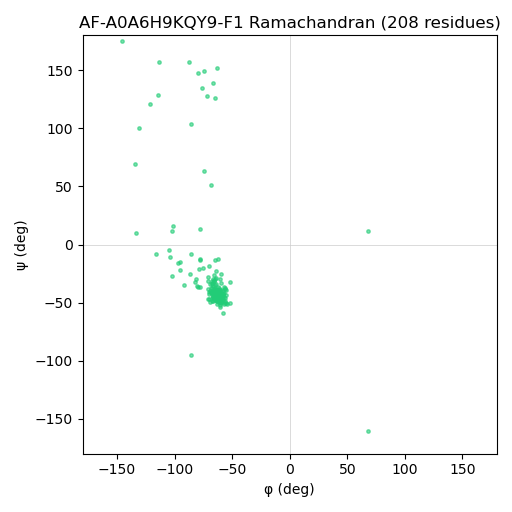7 20.520 1.00 97.12 181 SER A CA 1
ATOM 1457 C C . SER A 1 181 ? -5.515 1.569 19.093 1.00 97.12 181 SER A C 1
ATOM 1459 O O . SER A 1 181 ? -4.972 2.386 18.356 1.00 97.12 181 SER A O 1
ATOM 1461 N N . GLY A 1 182 ? -5.854 0.342 18.683 1.00 98.00 182 GLY A N 1
ATOM 1462 C CA . GLY A 1 182 ? -5.583 -0.165 17.339 1.00 98.00 182 GLY A CA 1
ATOM 1463 C C . GLY A 1 182 ? -6.274 0.656 16.253 1.00 98.00 182 GLY A C 1
ATOM 1464 O O . GLY A 1 182 ? -5.621 1.083 15.309 1.00 98.00 182 GLY A O 1
ATOM 1465 N N . PHE A 1 183 ? -7.567 0.953 16.408 1.00 98.19 183 PHE A N 1
ATOM 1466 C CA . PHE A 1 183 ? -8.293 1.800 15.456 1.00 98.19 183 PHE A CA 1
ATOM 1467 C C . PHE A 1 183 ? -7.804 3.257 15.462 1.00 98.19 183 PHE A C 1
ATOM 1469 O O . PHE A 1 183 ? -7.786 3.890 14.411 1.00 98.19 183 PHE A O 1
ATOM 1476 N N . GLY A 1 184 ? -7.378 3.792 16.611 1.00 98.19 184 GLY A N 1
ATOM 1477 C CA . GLY A 1 184 ? -6.785 5.133 16.678 1.00 98.19 184 GLY A CA 1
ATOM 1478 C C . GLY A 1 184 ? -5.459 5.237 15.915 1.00 98.19 184 GLY A C 1
ATOM 1479 O O . GLY A 1 184 ? -5.234 6.205 15.183 1.00 98.19 184 GLY A O 1
ATOM 1480 N N . GLU A 1 185 ? -4.603 4.223 16.049 1.00 98.38 185 GLU A N 1
ATOM 1481 C CA . GLU A 1 185 ? -3.362 4.113 15.277 1.00 98.38 185 GLU A CA 1
ATOM 1482 C C . GLU A 1 185 ? -3.657 3.910 13.786 1.00 98.38 185 GLU A C 1
ATOM 1484 O O . GLU A 1 185 ? -3.100 4.624 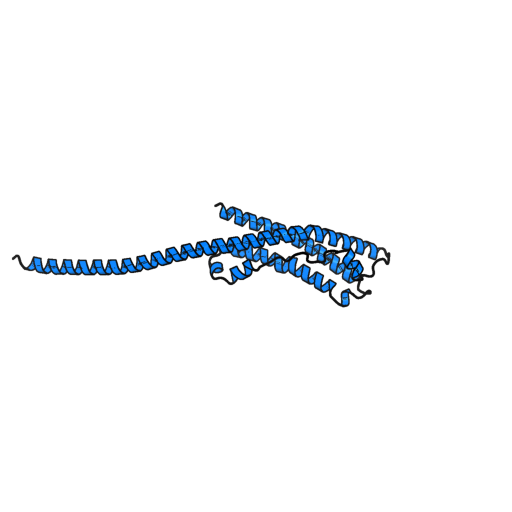12.955 1.00 98.38 185 GLU A O 1
ATOM 1489 N N . LEU A 1 186 ? -4.586 3.007 13.449 1.00 98.44 186 LEU A N 1
ATOM 1490 C CA . LEU A 1 186 ? -4.980 2.715 12.069 1.00 98.44 186 LEU A CA 1
ATOM 1491 C C . LEU A 1 186 ? -5.419 3.981 11.332 1.00 98.44 186 LEU A C 1
ATOM 1493 O O . LEU A 1 186 ? -4.876 4.290 10.278 1.00 98.44 186 LEU A O 1
ATOM 1497 N N . VAL A 1 187 ? -6.321 4.762 11.930 1.00 98.38 187 VAL A N 1
ATOM 1498 C CA . VAL A 1 187 ? -6.789 6.033 11.361 1.00 98.38 187 VAL A CA 1
ATOM 1499 C C . VAL A 1 187 ? -5.626 6.991 11.094 1.00 98.38 187 VAL A C 1
ATOM 1501 O O . VAL A 1 187 ? -5.585 7.647 10.055 1.00 98.38 187 VAL A O 1
ATOM 1504 N N . SER A 1 188 ? -4.665 7.070 12.016 1.00 97.94 188 SER A N 1
ATOM 1505 C CA . SER A 1 188 ? -3.498 7.949 11.872 1.00 97.94 188 SER A CA 1
ATOM 1506 C C . SER A 1 188 ? -2.584 7.489 10.732 1.00 97.94 188 SER A C 1
ATOM 1508 O O . SER A 1 188 ? -2.096 8.307 9.947 1.00 97.94 188 SER A O 1
ATOM 1510 N N . GLN A 1 189 ? -2.376 6.177 10.611 1.00 97.94 189 GLN A N 1
ATOM 1511 C CA . GLN A 1 189 ? -1.584 5.570 9.545 1.00 97.94 189 GLN A CA 1
ATOM 1512 C C . GLN A 1 189 ? -2.259 5.692 8.178 1.00 97.94 189 GLN A C 1
ATOM 1514 O O . GLN A 1 189 ? -1.570 5.953 7.197 1.00 97.94 189 GLN A O 1
ATOM 1519 N N . GLU A 1 190 ? -3.583 5.568 8.104 1.00 98.31 190 GLU A N 1
ATOM 1520 C CA . GLU A 1 190 ? -4.362 5.771 6.879 1.00 98.31 190 GLU A CA 1
ATOM 1521 C C . GLU A 1 190 ? -4.264 7.217 6.393 1.00 98.31 190 GLU A C 1
ATOM 1523 O O . GLU A 1 190 ? -3.916 7.437 5.233 1.00 98.31 190 GLU A O 1
ATOM 1528 N N . SER A 1 191 ? -4.457 8.207 7.277 1.00 97.94 191 SER A N 1
ATOM 1529 C CA . SER A 1 191 ? -4.253 9.624 6.934 1.00 97.94 191 SER A CA 1
ATOM 1530 C C . SER A 1 191 ? -2.843 9.874 6.389 1.00 97.94 191 SER A C 1
ATOM 1532 O O . SER A 1 191 ? -2.654 10.588 5.401 1.00 97.94 191 SER A O 1
ATOM 1534 N N . PHE A 1 192 ? -1.834 9.278 7.030 1.00 97.19 192 PHE A N 1
ATOM 1535 C CA . PHE A 1 192 ? -0.445 9.405 6.606 1.00 97.19 192 PHE A CA 1
ATOM 1536 C C . PHE A 1 192 ? -0.197 8.726 5.255 1.00 97.19 192 PHE A C 1
ATOM 1538 O O . PHE A 1 192 ? 0.451 9.304 4.384 1.00 97.19 192 PHE A O 1
ATOM 1545 N N . LEU A 1 193 ? -0.735 7.524 5.049 1.00 97.94 193 LEU A N 1
ATOM 1546 C CA . LEU A 1 193 ? -0.590 6.771 3.809 1.00 97.94 193 LEU A CA 1
ATOM 1547 C C . LEU A 1 193 ? -1.272 7.485 2.634 1.00 97.94 193 LEU A C 1
ATOM 1549 O O . LEU A 1 193 ? -0.664 7.595 1.572 1.00 97.94 193 LEU A O 1
ATOM 1553 N N . ILE A 1 194 ? -2.469 8.047 2.841 1.00 98.44 194 ILE A N 1
ATOM 1554 C CA . ILE A 1 194 ? -3.173 8.889 1.859 1.00 98.44 194 ILE A CA 1
ATOM 1555 C C . ILE A 1 194 ? -2.275 10.042 1.406 1.00 98.44 194 ILE A C 1
ATOM 1557 O O . ILE A 1 194 ? -2.058 10.214 0.207 1.00 98.44 194 ILE A O 1
ATOM 1561 N N . HIS A 1 195 ? -1.694 10.787 2.353 1.00 97.38 195 HIS A N 1
ATOM 1562 C CA . HIS A 1 195 ? -0.801 11.901 2.033 1.00 97.38 195 HIS A CA 1
ATOM 1563 C C . HIS A 1 195 ? 0.396 11.461 1.175 1.00 97.38 195 HIS A C 1
ATOM 1565 O O . HIS A 1 195 ? 0.774 12.141 0.219 1.00 97.38 195 HIS A O 1
ATOM 1571 N N . TYR A 1 196 ? 0.999 10.314 1.499 1.00 96.88 196 TYR A N 1
ATOM 1572 C CA . TYR A 1 196 ? 2.135 9.796 0.742 1.00 96.88 196 TYR A CA 1
ATOM 1573 C C . TYR A 1 196 ? 1.743 9.279 -0.642 1.00 96.88 196 TYR A C 1
ATOM 1575 O O . TYR A 1 196 ? 2.482 9.531 -1.590 1.00 96.88 196 TYR A O 1
ATOM 1583 N N . TYR A 1 197 ? 0.588 8.627 -0.789 1.00 97.88 197 TYR A N 1
ATOM 1584 C CA . TYR A 1 197 ? 0.071 8.245 -2.102 1.00 97.88 197 TYR A CA 1
ATOM 1585 C C . TYR A 1 197 ? -0.142 9.460 -2.997 1.00 97.88 197 TYR A C 1
ATOM 1587 O O . TYR A 1 197 ? 0.349 9.479 -4.122 1.00 97.88 197 TYR A O 1
ATOM 1595 N N . GLU A 1 198 ? -0.832 10.486 -2.495 1.00 97.62 198 GLU A N 1
ATOM 1596 C CA . GLU A 1 198 ? -1.098 11.718 -3.243 1.00 97.62 198 GLU A CA 1
ATOM 1597 C C . GLU A 1 198 ? 0.199 12.386 -3.694 1.00 97.62 198 GLU A C 1
ATOM 1599 O O . GLU A 1 198 ? 0.356 12.718 -4.870 1.00 97.62 198 GLU A O 1
ATOM 1604 N N . LYS A 1 199 ? 1.157 12.521 -2.771 1.00 95.56 199 LYS A N 1
ATOM 1605 C CA . LYS A 1 199 ? 2.466 13.097 -3.067 1.00 95.56 199 LYS A CA 1
ATOM 1606 C C . LYS A 1 199 ? 3.207 12.295 -4.138 1.00 95.56 199 LYS A C 1
ATOM 1608 O O . LYS A 1 199 ? 3.688 12.875 -5.108 1.00 95.56 199 LYS A O 1
ATOM 1613 N N . THR A 1 200 ? 3.291 10.975 -3.982 1.00 95.06 200 THR A N 1
ATOM 1614 C CA . THR A 1 200 ? 3.990 10.105 -4.933 1.00 95.06 200 THR A CA 1
ATOM 1615 C C . THR A 1 200 ? 3.331 10.141 -6.312 1.00 95.06 200 THR A C 1
ATOM 1617 O O . THR A 1 200 ? 4.025 10.280 -7.317 1.00 95.06 200 THR A O 1
ATOM 1620 N N . LEU A 1 201 ? 1.999 10.087 -6.388 1.00 96.12 201 LEU A N 1
ATOM 1621 C CA . LEU A 1 201 ? 1.272 10.196 -7.655 1.00 96.12 201 LEU A CA 1
ATOM 1622 C C . LEU A 1 201 ? 1.520 11.547 -8.340 1.00 96.12 201 LEU A C 1
ATOM 1624 O O . LEU A 1 201 ? 1.783 11.581 -9.542 1.00 96.12 201 LEU A O 1
ATOM 1628 N N . GLN A 1 202 ? 1.521 12.646 -7.582 1.00 94.25 202 GLN A N 1
ATOM 1629 C CA . GLN A 1 202 ? 1.824 13.977 -8.109 1.00 94.25 202 GLN A CA 1
ATOM 1630 C C . GLN A 1 202 ? 3.262 14.077 -8.651 1.00 94.25 202 GLN A C 1
ATOM 1632 O O . GLN A 1 202 ? 3.489 14.677 -9.704 1.00 94.25 202 GLN A O 1
ATOM 1637 N N . GLU A 1 203 ? 4.239 13.482 -7.961 1.00 90.88 203 GLU A N 1
ATOM 1638 C CA . GLU A 1 203 ? 5.631 13.413 -8.424 1.00 90.88 203 GLU A CA 1
ATOM 1639 C C . GLU A 1 203 ? 5.735 12.667 -9.767 1.00 90.88 203 GLU A C 1
ATOM 1641 O O . GLU A 1 203 ? 6.324 13.194 -10.715 1.00 90.88 203 GLU A O 1
ATOM 1646 N N . PHE A 1 204 ? 5.091 11.502 -9.895 1.00 89.06 204 PHE A N 1
ATOM 1647 C CA . PHE A 1 204 ? 5.078 10.728 -11.143 1.00 89.06 204 PHE A CA 1
ATOM 1648 C C . PHE A 1 204 ? 4.331 11.431 -12.290 1.00 89.06 204 PHE A C 1
ATOM 1650 O O . PHE A 1 204 ? 4.755 11.344 -13.446 1.00 89.06 204 PHE A O 1
ATOM 1657 N N . GLU A 1 205 ? 3.251 12.164 -12.009 1.00 85.94 205 GLU A N 1
ATOM 1658 C CA . GLU A 1 205 ? 2.565 12.978 -13.022 1.00 85.94 205 GLU A CA 1
ATOM 1659 C C . GLU A 1 205 ? 3.448 14.105 -13.565 1.00 85.94 205 GLU A C 1
ATOM 1661 O O . GLU A 1 205 ? 3.451 14.362 -14.772 1.00 85.94 205 GLU A O 1
ATOM 1666 N N . ASN A 1 206 ? 4.205 14.773 -12.694 1.00 83.25 206 ASN A N 1
ATOM 1667 C CA . ASN A 1 206 ? 5.097 15.861 -13.089 1.00 83.25 206 ASN A CA 1
ATOM 1668 C C . ASN A 1 206 ? 6.267 15.354 -13.942 1.00 83.25 206 ASN A C 1
ATOM 1670 O O . ASN A 1 206 ? 6.638 16.007 -14.916 1.00 83.25 206 ASN A O 1
ATOM 1674 N N . MET A 1 207 ? 6.798 14.167 -13.635 1.00 73.38 207 MET A N 1
ATOM 1675 C CA . MET A 1 207 ? 7.851 13.531 -14.435 1.00 73.38 207 MET A CA 1
ATOM 1676 C C . MET A 1 207 ? 7.385 13.143 -15.843 1.00 73.38 207 MET A C 1
ATOM 1678 O O . MET A 1 207 ? 8.179 13.183 -16.774 1.00 73.38 207 MET A O 1
ATOM 1682 N N . ASN A 1 208 ? 6.108 12.791 -16.023 1.00 62.31 208 ASN A N 1
ATOM 1683 C CA . ASN A 1 208 ? 5.556 12.442 -17.337 1.00 62.31 208 ASN A CA 1
ATOM 1684 C C . ASN A 1 208 ? 5.249 13.664 -18.227 1.00 62.31 208 ASN A C 1
ATOM 1686 O O . ASN A 1 208 ? 4.976 13.489 -19.415 1.00 62.31 208 ASN A O 1
ATOM 1690 N N . LYS A 1 209 ? 5.257 14.881 -17.664 1.00 57.22 209 LYS A N 1
ATOM 1691 C CA . LYS A 1 209 ? 5.025 16.145 -18.387 1.00 57.22 209 LYS A CA 1
ATOM 1692 C C . LYS A 1 209 ? 6.318 16.864 -18.800 1.00 57.22 209 LYS A C 1
ATOM 1694 O O . LYS A 1 209 ? 6.235 17.774 -19.624 1.00 57.22 209 LYS A O 1
ATOM 1699 N N . SER A 1 210 ? 7.465 16.492 -18.223 1.00 43.81 210 SER A N 1
ATOM 1700 C CA . SER A 1 210 ? 8.797 17.030 -18.550 1.00 43.81 210 SER A CA 1
ATOM 1701 C C . SER A 1 210 ? 9.505 16.213 -19.625 1.00 43.81 210 SER A C 1
ATOM 1703 O O . SER A 1 210 ? 10.441 16.796 -20.218 1.00 43.81 210 SER A O 1
#

Sequence (210 aa):
MADKNAANLLTKRDFLKLTIESVLIVFSVLLALGLNEFRSNYKENIQKKQALQKIINELQSNLEIVREWEPYHKEVFKNLQEAQKKYTAGKDIFTVERKDLQKLMPRGVVQSLIDDTAWQALKASSIFARIDFENAVTLAKIYKLQAIGVESTINSILDVLTSRESLKKENSRETMILLTSGFGELVSQESFLIHYYEKTLQEFENMNKS

pLDDT: mean 88.65, std 13.01, range [43.81, 98.56]